Protein 4ASH (pdb70)

GO terms:
  GO:0033650 host cell mitochondrion (C, EXP)
  GO:0044167 host cell endoplasmic reticulum membrane (C, EXP)
  GO:0044175 host cell endosome membrane (C, EXP)
  GO:0005576 extracellular region (C, EXP)
  GO:0017111 ribonucleoside triphosphate phosphatase activity (F, EXP)
  GO:0034062 5'-3' RNA polymerase activity (F, EXP)

B-factor: mean 32.1, std 16.05, range [11.49, 109.04]

Nearest PDB structures (foldseek):
  4ash-assembly1_A  TM=1.006E+00  e=3.710E-34  Murine norovirus 1
  4ash-assembly2_B  TM=9.462E-01  e=1.747E-31  Murine norovirus 1
  4inh-assembly6_H  TM=9.746E-01  e=1.276E-22  Norovirus Hu/1968/US
  6t1q-assembly1_B  TM=9.515E-01  e=2.184E-21  Southampton virus (serotype 3)
  5wej-assembly2_B  TM=9.498E-01  e=1.176E-20  Norovirus Hu/1968/US

CATH classification: 2.40.10.10 (+1 more: 2.40.10.10)

InterPro domains:
  IPR000605 Helicase, superfamily 3, single-stranded DNA/RNA virus [PF00910] (500-602)
  IPR001205 RNA-directed RNA polymerase, C-terminal domain [PF00680] (1211-1640)
  IPR001665 Norovirus peptidase C37 [PF05416] (650-1163)
  IPR001665 Norovirus peptidase C37 [PR00917] (978-997)
  IPR001665 Norovirus peptidase C37 [PR00917] (1000-1019)
  IPR001665 Norovirus peptidase C37 [PR00917] (1020-1041)
  IPR001665 Norovirus peptidase C37 [PR00917] (1043-1065)
  IPR001665 Norovirus peptidase C37 [PR00917] (1067-1088)
  IPR001665 Norovirus peptidase C37 [PR00917] (1090-1108)
  IPR001665 Norovirus peptidase C37 [PR00917] (1110-1127)
  IPR001665 Norovirus peptidase C37 [PR00917] (1139-1158)
  IPR001665 Norovirus peptidase C37 [PR00917] (1159-1178)
  IPR001665 Norovirus peptidase C37 [PS51537] (995-1172)
  IPR007094 RNA-directed RNA polymerase, catalytic domain [PS50507] (1416-1537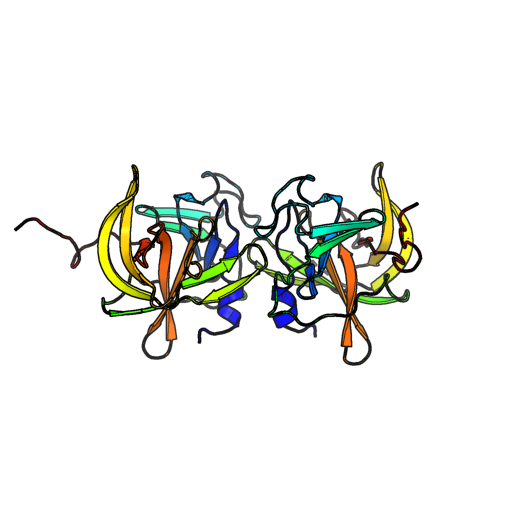)
  IPR009003 Peptidase S1, PA clan [SSF50494] (1005-1164)
  IPR013614 Viral polyprotein, Caliciviridae N-terminal [PF08405] (131-483)
  IPR014759 Helicase, superfamily 3, single-stranded RNA virus [PS51218] (476-641)
  IPR027417 P-loop containing nucleoside triphosphate hydrolase [G3DSA:3.40.50.300] (438-585)
  IPR027417 P-loop containing nucleoside triphosphate hydrolase [SSF52540] (494-629)
  IPR043128 Reverse transcriptase/Diguanylate cyclase domain [G3DSA:3.30.70.270] (1396-1446)

Radius of gyration: 22.04 Å; Cα contacts (8 Å, |Δi|>4): 874; chains: 2; bounding box: 53×40×78 Å

Foldseek 3Di:
DDDPVQLVQWAQAALAIWGPLALFKIKFFQVRHDDPQDADLNHGPVQWDWDDDFRIIMIGGPDGSCNVGHHAAEAQADDQQAFKWFFFADPVRDTDTWTKGWHAFDFDDDPPTTFGWTKIFTPDVRADDRRRGHTWIWHQDPHRIHTHFTWDDDDPDGGMTIGGGGDDDDPRYDDDD/DDDPVQLVQWAQAQLAIWGPLFQFKIKFFQVRHDDQQDAPLNHGPVQWDWDDDFRIIMIGGPDGSCNVGHHAAEAAADDQQDWKWFFFADPVRDTDTWIWRWHDFDFDDDPPGTAGWTKIFTPDVDDDRRRGHTWIWDCDPNGIYTHFTWDDDDPDDRMTTGGGGPDCVVVDDDDD

Sequence (353 aa):
SAPVSIWSRVVQFGTGWGFWVSGHVFITAKHVAPPKGTEIFGRKPGDFTVTSSGDFLKYYFTSAVRPDIPAMVLENGCQEGVVASSVLVKRASGEMLALAVRMGSQAAIKIGSAVVHGQTGMLLTDLGTIPGDAGCPYVYKKGNTWVVIGVHVAATRSGNTVIAATHGEPTLEALEFQSAPVSIWSRVVQQFGTGWGFWVSGHVFITAKHVAPPKGTEIFGRKPGDFTVTSSGDFLKYYFTSAVRPDIPAMVLENGCQEGVVASVLVKRASGEMLALAVVRMGSQAAIKIGSAVVHGQTGMLLTLGTIPGDAGCPYVYKKGNTWVVIGVHVVAATRSGNTVIAATHGEPTLEALEFQ

Solvent-accessible surface area: 17510 Å² total; per-residue (Å²): 135,18,60,123,81,8,28,32,12,0,12,61,10,50,110,4,16,0,0,0,8,13,6,65,27,0,0,0,0,103,107,6,22,29,106,197,55,51,98,13,32,64,54,135,66,74,65,18,85,54,72,63,26,32,15,4,12,56,12,95,0,99,69,35,12,0,104,85,17,97,81,32,78,44,32,54,3,13,71,98,30,34,90,0,19,0,0,0,26,46,44,4,7,50,62,52,62,16,37,0,90,0,10,57,31,27,63,30,134,68,68,117,52,73,4,33,3,1,42,6,98,14,85,123,144,143,16,22,78,138,42,2,10,0,0,0,0,0,20,116,105,78,103,74,40,2,0,1,0,0,6,15,18,51,69,117,96,56,59,62,0,12,0,0,4,71,16,122,55,118,174,93,46,147,147,215,238,149,26,59,115,82,8,22,28,14,0,12,62,11,52,110,4,16,0,0,0,9,16,5,57,25,0,0,0,0,102,107,5,24,30,105,112,57,51,115,11,32,61,51,45,69,66,62,20,90,76,89,69,30,29,14,2,14,37,12,111,0,101,66,36,11,0,104,82,16,93,85,27,75,34,50,50,3,11,144,114,38,39,90,3,18,0,0,0,26,44,44,4,6,50,53,50,60,29,45,0,105,0,12,57,87,45,74,26,162,61,67,115,56,93,8,90,4,1,38,1,44,25,85,170,232,20,21,81,139,40,2,10,0,0,0,0,0,20,112,108,68,95,66,39,1,0,1,0,0,7,15,21,48,68,239,82,60,43,41,1,15,0,0,9,24,20,87,54,111,149,110,80,179,143,214,238

Secondary structure (DSSP, 8-state):
---GGGGGGEEEETTEEEEESSSSEEEEEGGGSPPTT--BTTB-TTSEEEEEETTEEEEEESS-S-TTS---EE-SS--TT-EEEEEEE-TT--EEEEEEEEEEEEEEEETTEEEEEEEEEE----S--TT-TTPEEEEEETTEEEEEEEEEEE-SSSSEEEEE-SS--STT-----/---SGGGGGEEEETTEEEEESSSSEEEEEGGGSPPTT--BTTB-BTTEEEEEETTEEEEEESS-S-TTSPP-EE-SS--TT-EEEEEEE-TT--EEEEEEEEEEEEEEEETTEEEEEEEEEE------TT-TTPEEEEE-SS-EEEEEEEEEE-SSSSEEEEE----GGGG-----

Structure (mmCIF, N/CA/C/O backbone):
data_4ASH
#
_entry.id   4ASH
#
_cell.length_a   50.920
_cell.length_b   70.140
_cell.length_c   192.130
_cell.angle_alpha   90.00
_cell.angle_beta   90.00
_cell.angle_gamma   90.00
#
_symmetry.space_group_name_H-M   'C 2 2 21'
#
loop_
_entity.id
_entity.type
_entity.pdbx_description
1 polymer 'NS6 PROTEASE'
2 water water
#
loop_
_atom_site.group_PDB
_atom_site.id
_atom_site.type_symbol
_atom_site.label_atom_id
_atom_site.label_alt_id
_atom_site.label_comp_id
_atom_site.label_asym_id
_atom_site.label_entity_id
_atom_site.label_seq_id
_atom_site.pdbx_PDB_ins_code
_atom_site.Cartn_x
_atom_site.Cartn_y
_atom_site.Cartn_z
_atom_site.occupancy
_atom_site.B_iso_or_equiv
_atom_site.auth_seq_id
_atom_site.auth_comp_id
_atom_site.auth_asym_id
_atom_site.auth_atom_id
_atom_site.pdbx_PDB_model_num
ATOM 1 N N . SER A 1 2 ? -9.713 3.657 34.423 1.00 68.25 0 SER A N 1
ATOM 2 C CA . SER A 1 2 ? -9.417 3.842 35.840 1.00 70.83 0 SER A CA 1
ATOM 3 C C . SER A 1 2 ? -8.209 3.014 36.271 1.00 71.89 0 SER A C 1
ATOM 4 O O . SER A 1 2 ? -7.227 3.554 36.783 1.00 75.14 0 SER A O 1
ATOM 6 N N . ALA A 1 3 ? -8.284 1.702 36.060 1.00 69.37 1 ALA A N 1
ATOM 7 C CA . ALA A 1 3 ? -7.200 0.799 36.442 1.00 67.21 1 ALA A CA 1
ATOM 8 C C . ALA A 1 3 ? -5.973 1.002 35.560 1.00 63.92 1 ALA A C 1
ATOM 9 O O . ALA A 1 3 ? -6.102 1.238 34.357 1.00 62.84 1 ALA A O 1
ATOM 11 N N . PRO A 1 4 ? -4.774 0.904 36.159 1.00 60.54 2 PRO A N 1
ATOM 12 C CA . PRO A 1 4 ? -3.519 1.099 35.426 1.00 56.19 2 PRO A CA 1
ATOM 13 C C . PRO A 1 4 ? -3.521 0.309 34.124 1.00 50.08 2 PRO A C 1
ATOM 14 O O . PRO A 1 4 ? -3.988 -0.826 34.103 1.00 48.46 2 PRO A O 1
ATOM 18 N N . VAL A 1 5 ? -3.005 0.904 33.054 1.00 51.00 3 VAL A N 1
ATOM 19 C CA . VAL A 1 5 ? -3.004 0.262 31.742 1.00 47.43 3 VAL A CA 1
ATOM 20 C C . VAL A 1 5 ? -2.271 -1.084 31.716 1.00 42.72 3 VAL A C 1
ATOM 21 O O . VAL A 1 5 ? -2.681 -2.007 31.006 1.00 33.64 3 VAL A O 1
ATOM 25 N N . SER A 1 6 ? -1.197 -1.197 32.496 1.00 38.39 4 SER A N 1
ATOM 26 C CA . SER A 1 6 ? -0.347 -2.387 32.463 1.00 38.09 4 SER A CA 1
ATOM 27 C C . SER A 1 6 ? -1.010 -3.606 33.108 1.00 30.18 4 SER A C 1
ATOM 28 O O . SER A 1 6 ? -0.561 -4.737 32.919 1.00 33.51 4 SER A O 1
ATOM 31 N N . ILE A 1 7 ? -2.076 -3.379 33.864 1.00 26.84 5 ILE A N 1
ATOM 32 C CA . ILE A 1 7 ? -2.746 -4.469 34.566 1.00 24.05 5 ILE A CA 1
ATOM 33 C C . ILE A 1 7 ? -3.394 -5.444 33.581 1.00 18.99 5 ILE A C 1
ATOM 34 O O . ILE A 1 7 ? -3.544 -6.631 33.864 1.00 22.33 5 ILE A O 1
ATOM 39 N N . TRP A 1 8 ? -3.790 -4.942 32.419 1.00 19.70 6 TRP A N 1
ATOM 40 C CA . TRP A 1 8 ? -4.483 -5.784 31.457 1.00 14.77 6 TRP A CA 1
ATOM 41 C C . TRP A 1 8 ? -3.617 -6.896 30.858 1.00 16.93 6 TRP A C 1
ATOM 42 O O . TRP A 1 8 ? -4.130 -7.938 30.456 1.00 18.16 6 TRP A O 1
ATOM 53 N N . SER A 1 9 ? -2.303 -6.694 30.795 1.00 21.85 7 SER A N 1
ATOM 54 C CA . SER A 1 9 ? -1.454 -7.730 30.219 1.00 21.87 7 SER A CA 1
ATOM 55 C C . SER A 1 9 ? -1.403 -8.957 31.129 1.00 16.54 7 SER A C 1
ATOM 56 O O . SER A 1 9 ? -0.937 -10.023 30.705 1.00 19.99 7 SER A O 1
ATOM 59 N N . ARG A 1 10 ? -1.929 -8.800 32.350 1.00 18.70 8 ARG A N 1
ATOM 60 C CA . ARG A 1 10 ? -2.027 -9.869 33.350 1.00 19.23 8 ARG A CA 1
ATOM 61 C C . ARG A 1 10 ? -3.217 -10.789 33.102 1.00 14.82 8 ARG A C 1
ATOM 62 O O . ARG A 1 10 ? -3.294 -11.880 33.682 1.00 14.31 8 ARG A O 1
ATOM 70 N N . VAL A 1 11 ? -4.163 -10.335 32.273 1.00 14.84 9 VAL A N 1
ATOM 71 C CA . VAL A 1 11 ? -5.366 -11.102 31.979 1.00 13.40 9 VAL A CA 1
ATOM 72 C C . VAL A 1 11 ? -5.117 -11.846 30.673 1.00 14.35 9 VAL A C 1
ATOM 73 O O . VAL A 1 11 ? -4.865 -11.223 29.635 1.00 17.75 9 VAL A O 1
ATOM 77 N N . VAL A 1 12 ? -5.114 -13.174 30.744 1.00 15.55 10 VAL A N 1
ATOM 78 C CA . VAL A 1 12 ? -4.840 -14.010 29.566 1.00 14.59 10 VAL A CA 1
ATOM 79 C C . VAL A 1 12 ? -5.848 -15.138 29.414 1.00 17.85 10 VAL A C 1
ATOM 80 O O . VAL A 1 12 ? -6.472 -15.566 30.390 1.00 15.05 10 VAL A O 1
ATOM 84 N N . GLN A 1 13 ? -6.021 -15.630 28.188 1.00 16.57 11 GLN A N 1
ATOM 85 C CA . GLN A 1 13 ? -6.919 -16.759 27.980 1.00 13.66 11 GLN A CA 1
ATOM 86 C C . GLN A 1 13 ? -6.386 -17.998 28.690 1.00 17.18 11 GLN A C 1
ATOM 87 O O . GLN A 1 13 ? -5.172 -18.176 28.856 1.00 21.26 11 GLN A O 1
ATOM 93 N N . PHE A 1 14 ? -7.300 -18.833 29.152 1.00 15.38 12 PHE A N 1
ATOM 94 C CA . PHE A 1 14 ? -6.930 -20.023 29.897 1.00 15.49 12 PHE A CA 1
ATOM 95 C C . PHE A 1 14 ? -8.088 -21.001 29.853 1.00 17.92 12 PHE A C 1
ATOM 96 O O . PHE A 1 14 ? -9.181 -20.692 30.316 1.00 16.89 12 PHE A O 1
ATOM 104 N N . GLY A 1 15 ? -7.851 -22.184 29.295 1.00 19.18 13 GLY A N 1
ATOM 105 C CA . GLY A 1 15 ? -8.912 -23.161 29.163 1.00 18.94 13 GLY A CA 1
ATOM 106 C C . GLY A 1 15 ? -10.051 -22.554 28.372 1.00 20.56 13 GLY A C 1
ATOM 107 O O . GLY A 1 15 ? -9.837 -21.989 27.296 1.00 22.30 13 GLY A O 1
ATOM 108 N N . THR A 1 16 ? -11.255 -22.654 28.916 1.00 19.73 14 THR A N 1
ATOM 109 C CA . THR A 1 16 ? -12.447 -22.103 28.276 1.00 19.25 14 THR A CA 1
ATOM 110 C C . THR A 1 16 ? -12.810 -20.718 28.827 1.00 18.17 14 THR A C 1
ATOM 111 O O . THR A 1 16 ? -13.938 -20.239 28.661 1.00 18.10 14 THR A O 1
ATOM 115 N N . GLY A 1 17 ? -11.831 -20.062 29.450 1.00 16.03 15 GLY A N 1
ATOM 116 C CA . GLY A 1 17 ? -12.041 -18.729 29.978 1.00 18.22 15 GLY A CA 1
ATOM 117 C C . GLY A 1 17 ? -10.762 -17.917 30.016 1.00 16.73 15 GLY A C 1
ATOM 118 O O . GLY A 1 17 ? -10.012 -17.841 29.033 1.00 15.22 15 GLY A O 1
ATOM 119 N N . TRP A 1 18 ? -10.517 -17.314 31.178 1.00 14.87 16 TRP A N 1
ATOM 120 C CA . TRP A 1 18 ? -9.405 -16.401 31.377 1.00 13.40 16 TRP A CA 1
ATOM 121 C C . TRP A 1 18 ? -8.795 -16.663 32.741 1.00 13.45 16 TRP A C 1
ATOM 122 O O . TRP A 1 18 ? -9.378 -17.373 33.559 1.00 15.73 16 TRP A O 1
ATOM 133 N N . GLY A 1 19 ? -7.615 -16.098 32.972 1.00 14.14 17 GLY A N 1
ATOM 134 C CA . GLY A 1 19 ? -7.024 -16.087 34.304 1.00 15.92 17 GLY A CA 1
ATOM 135 C C . GLY A 1 19 ? -6.207 -14.817 34.472 1.00 16.94 17 GLY A C 1
ATOM 136 O O . GLY A 1 19 ? -6.099 -14.011 33.528 1.00 15.59 17 GLY A O 1
ATOM 137 N N . PHE A 1 20 ? -5.615 -14.646 35.653 1.00 13.67 18 PHE A N 1
ATOM 138 C CA . PHE A 1 20 ? -4.972 -13.393 36.035 1.00 14.22 18 PHE A CA 1
ATOM 139 C C . PHE A 1 20 ? -3.690 -13.664 36.792 1.00 13.21 18 PHE A C 1
ATOM 140 O O . PHE A 1 20 ? -3.684 -14.445 37.759 1.00 15.07 18 PHE A O 1
ATOM 148 N N . TRP A 1 21 ? -2.603 -13.026 36.360 1.00 13.58 19 TRP A N 1
ATOM 149 C CA . TRP A 1 21 ? -1.348 -13.082 37.109 1.00 13.00 19 TRP A CA 1
ATOM 150 C C . TRP A 1 21 ? -1.351 -12.133 38.287 1.00 13.42 19 TRP A C 1
ATOM 151 O O . TRP A 1 21 ? -1.246 -10.919 38.120 1.00 15.66 19 TRP A O 1
ATOM 162 N N . VAL A 1 22 ? -1.484 -12.694 39.487 1.00 13.34 20 VAL A N 1
ATOM 163 C CA . VAL A 1 22 ? -1.397 -11.903 40.711 1.00 16.21 20 VAL A CA 1
ATOM 164 C C . VAL A 1 22 ? 0.050 -11.455 40.921 1.00 17.10 20 VAL A C 1
ATOM 165 O O . VAL A 1 22 ? 0.311 -10.370 41.446 1.00 17.16 20 VAL A O 1
ATOM 169 N N . SER A 1 23 ? 0.986 -12.297 40.500 1.00 17.36 21 SER A N 1
ATOM 170 C CA . SER A 1 23 ? 2.405 -11.974 40.567 1.00 17.93 21 SER A CA 1
ATOM 171 C C . SER A 1 23 ? 3.078 -12.749 39.471 1.00 16.09 21 SER A C 1
ATOM 172 O O . SER A 1 23 ? 2.420 -13.462 38.729 1.00 18.08 21 SER A O 1
ATOM 175 N N . GLY A 1 24 ? 4.394 -12.645 39.370 1.00 17.05 22 GLY A N 1
ATOM 176 C CA . GLY A 1 24 ? 5.090 -13.446 38.387 1.00 20.15 22 GLY A CA 1
ATOM 177 C C . GLY A 1 24 ? 5.010 -14.939 38.651 1.00 20.00 22 GLY A C 1
ATOM 178 O O . GLY A 1 24 ? 5.302 -15.741 37.746 1.00 20.81 22 GLY A O 1
ATOM 179 N N . HIS A 1 25 ? 4.646 -15.308 39.886 1.00 15.58 23 HIS A N 1
ATOM 180 C CA . HIS A 1 25 ? 4.593 -16.700 40.329 1.00 15.73 23 HIS A CA 1
ATOM 181 C C . HIS A 1 25 ? 3.168 -17.232 40.482 1.00 19.40 23 HIS A C 1
ATOM 182 O O . HIS A 1 25 ? 2.975 -18.439 40.555 1.00 18.92 23 HIS A O 1
ATOM 189 N N . VAL A 1 26 ? 2.178 -16.344 40.563 1.00 16.24 24 VAL A N 1
ATOM 190 C CA . VAL A 1 26 ? 0.837 -16.765 40.978 1.00 13.54 24 VAL A CA 1
ATOM 191 C C . VAL A 1 26 ? -0.198 -16.407 39.931 1.00 15.38 24 VAL A C 1
ATOM 192 O O . VAL A 1 26 ? -0.328 -15.247 39.542 1.00 16.50 24 VAL A O 1
ATOM 196 N N . PHE A 1 27 ? -0.928 -17.424 39.486 1.00 14.78 25 PHE A N 1
ATOM 197 C CA . PHE A 1 27 ? -1.949 -17.282 38.446 1.00 15.36 25 PHE A CA 1
ATOM 198 C C . PHE A 1 27 ? -3.258 -17.825 38.991 1.00 14.96 25 PHE A C 1
ATOM 199 O O . PHE A 1 27 ? -3.313 -18.968 39.468 1.00 16.62 25 PHE A O 1
ATOM 207 N N . ILE A 1 28 ? -4.308 -17.004 38.948 1.00 14.24 26 ILE A N 1
ATOM 208 C CA . ILE A 1 28 ? -5.609 -17.412 39.463 1.00 11.90 26 ILE A CA 1
ATOM 209 C C . ILE A 1 28 ? -6.648 -17.487 38.339 1.00 15.19 26 ILE A C 1
ATOM 210 O O . ILE A 1 28 ? -6.561 -16.755 37.348 1.00 15.06 26 ILE A O 1
ATOM 215 N N . THR A 1 29 ? -7.625 -18.376 38.500 1.00 12.91 27 THR A N 1
ATOM 216 C CA . THR A 1 29 ? -8.652 -18.559 37.475 1.00 12.67 27 THR A CA 1
ATOM 217 C C . THR A 1 29 ? -9.890 -19.194 38.117 1.00 15.25 27 THR A C 1
ATOM 218 O O . THR A 1 29 ? -9.900 -19.507 39.306 1.00 15.82 27 THR A O 1
ATOM 222 N N . ALA A 1 30 ? -10.928 -19.387 37.314 1.00 14.96 28 ALA A N 1
ATOM 223 C CA . ALA A 1 30 ? -12.110 -20.116 37.730 1.00 15.21 28 ALA A CA 1
ATOM 224 C C . ALA A 1 30 ? -11.859 -21.602 37.505 1.00 16.21 28 ALA A C 1
ATOM 225 O O . ALA A 1 30 ? -11.488 -22.015 36.411 1.00 18.17 28 ALA A O 1
ATOM 227 N N . LYS A 1 31 ? -12.056 -22.410 38.536 1.00 16.18 29 LYS A N 1
ATOM 228 C CA . LYS A 1 31 ? -11.870 -23.849 38.407 1.00 16.75 29 LYS A CA 1
ATOM 229 C C . LYS A 1 31 ? -12.576 -24.440 37.182 1.00 21.24 29 LYS A C 1
ATOM 230 O O . LYS A 1 31 ? -12.002 -25.259 36.447 1.00 21.99 29 LYS A O 1
ATOM 236 N N . HIS A 1 32 ? -13.808 -24.001 36.936 1.00 18.82 30 HIS A N 1
ATOM 237 C CA . HIS A 1 32 ? -14.613 -24.610 35.881 1.00 19.53 30 HIS A CA 1
ATOM 238 C C . HIS A 1 32 ? -14.144 -24.322 34.456 1.00 20.46 30 HIS A C 1
ATOM 239 O O . HIS A 1 32 ? -14.628 -24.965 33.525 1.00 23.24 30 HIS A O 1
ATOM 246 N N . VAL A 1 33 ? -13.215 -23.380 34.275 1.00 17.96 31 VAL A N 1
ATOM 247 C CA . VAL A 1 33 ? -12.715 -23.098 32.930 1.00 16.31 31 VAL A CA 1
ATOM 248 C C . VAL A 1 33 ? -11.339 -23.709 32.693 1.00 21.03 31 VAL A C 1
ATOM 249 O O . VAL A 1 33 ? -10.886 -23.810 31.555 1.00 19.11 31 VAL A O 1
ATOM 253 N N . ALA A 1 34 ? -10.679 -24.137 33.765 1.00 18.17 32 ALA A N 1
ATOM 254 C CA . ALA A 1 34 ? -9.282 -24.532 33.658 1.00 19.99 32 ALA A CA 1
ATOM 255 C C . ALA A 1 34 ? -9.084 -25.799 32.836 1.00 22.68 32 ALA A C 1
ATOM 256 O O . ALA A 1 34 ? -9.956 -26.664 32.796 1.00 23.73 32 ALA A O 1
ATOM 258 N N . PRO A 1 35 ? -7.919 -25.909 32.184 1.00 22.16 33 PRO A N 1
ATOM 259 C CA . PRO A 1 35 ? -7.546 -27.165 31.529 1.00 29.73 33 PRO A CA 1
ATOM 260 C C . PRO A 1 35 ? -7.522 -28.271 32.572 1.00 28.57 33 PRO A C 1
ATOM 261 O O . PRO A 1 35 ? -7.370 -27.977 33.762 1.00 27.26 33 PRO A O 1
ATOM 265 N N . PRO A 1 36 ? -7.660 -29.529 32.136 1.00 31.14 34 PRO A N 1
ATOM 266 C CA . PRO A 1 36 ? -7.684 -30.660 33.063 1.00 32.99 34 PRO A CA 1
ATOM 267 C C . PRO A 1 36 ? -6.411 -30.707 33.896 1.00 33.89 34 PRO A C 1
ATOM 268 O O . PRO A 1 36 ? -5.325 -30.383 33.405 1.00 30.14 34 PRO A O 1
ATOM 272 N N . LYS A 1 37 ? -6.554 -31.091 35.157 1.00 35.46 35 LYS 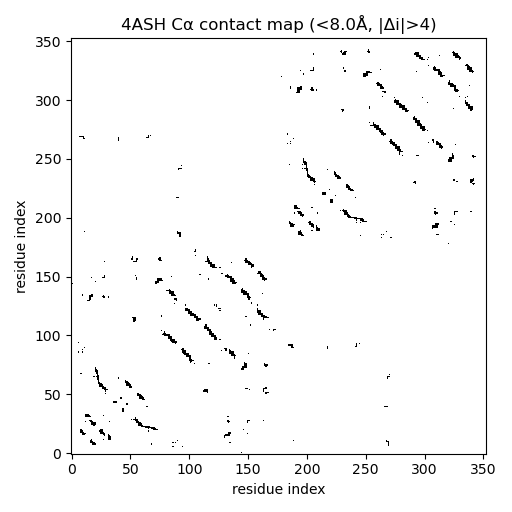A N 1
ATOM 273 C CA . LYS A 1 37 ? -5.406 -31.252 36.031 1.00 38.26 35 LYS A CA 1
ATOM 274 C C . LYS A 1 37 ? -4.377 -32.143 35.343 1.00 40.67 35 LYS A C 1
ATOM 275 O O . LYS A 1 37 ? -4.731 -33.109 34.665 1.00 41.18 35 LYS A O 1
ATOM 281 N N . GLY A 1 38 ? -3.104 -31.796 35.490 1.00 32.42 36 GLY A N 1
ATOM 282 C CA . GLY A 1 38 ? -2.046 -32.544 34.838 1.00 33.96 36 GLY A CA 1
ATOM 283 C C . GLY A 1 38 ? -1.721 -32.089 33.426 1.00 31.20 36 GLY A C 1
ATOM 284 O O . GLY A 1 38 ? -1.016 -32.789 32.701 1.00 39.60 36 GLY A O 1
ATOM 285 N N . THR A 1 39 ? -2.229 -3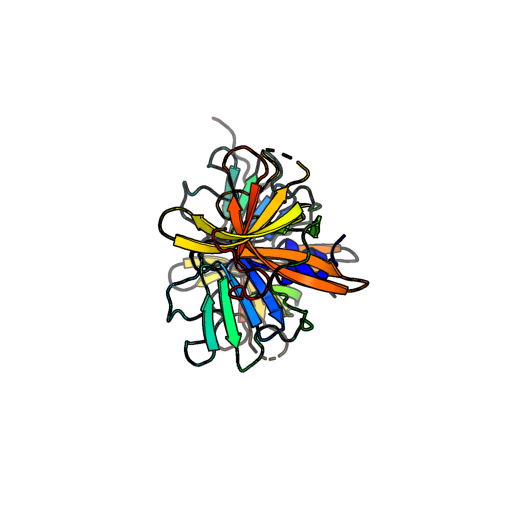0.921 33.032 1.00 29.25 37 THR A N 1
ATOM 286 C CA . THR A 1 39 ? -1.927 -30.343 31.720 1.00 27.55 37 THR A CA 1
ATOM 287 C C . THR A 1 39 ? -0.713 -29.418 31.804 1.00 25.77 37 THR A C 1
ATOM 288 O O . THR A 1 39 ? -0.592 -28.622 32.734 1.00 24.89 37 THR A O 1
ATOM 292 N N . GLU A 1 40 ? 0.183 -29.510 30.828 1.00 28.36 38 GLU A N 1
ATOM 293 C CA . GLU A 1 40 ? 1.282 -28.556 30.743 1.00 26.47 38 GLU A CA 1
ATOM 294 C C . GLU A 1 40 ? 0.727 -27.165 30.409 1.00 28.26 38 GLU A C 1
ATOM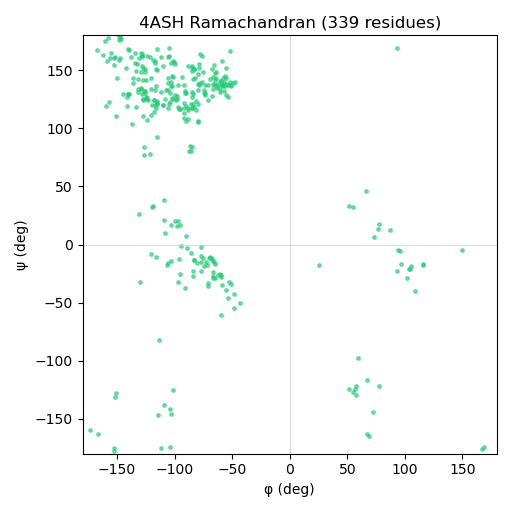 295 O O . GLU A 1 40 ? -0.056 -27.009 29.466 1.00 30.35 38 GLU A O 1
ATOM 301 N N . ILE A 1 41 ? 1.097 -26.160 31.198 1.00 24.24 39 ILE A N 1
ATOM 302 C CA . ILE A 1 41 ? 0.621 -24.797 30.939 1.00 25.84 39 ILE A CA 1
ATOM 303 C C . ILE A 1 41 ? 1.756 -23.781 30.971 1.00 22.31 39 ILE A C 1
ATOM 304 O O . ILE A 1 41 ? 2.676 -23.897 31.774 1.00 22.01 39 ILE A O 1
ATOM 309 N N . PHE A 1 42 ? 1.692 -22.791 30.085 1.00 19.45 40 PHE A N 1
ATOM 310 C CA . PHE A 1 42 ? 2.732 -21.768 29.982 1.00 18.42 40 PHE A CA 1
ATOM 311 C C . PHE A 1 42 ? 4.127 -22.369 29.866 1.00 20.96 40 PHE A C 1
ATOM 312 O O . PHE A 1 42 ? 5.102 -21.805 30.372 1.00 24.20 40 PHE A O 1
ATOM 320 N N . GLY A 1 43 ? 4.209 -23.523 29.212 1.00 23.14 41 GLY A N 1
ATOM 321 C CA . GLY A 1 43 ? 5.482 -24.172 28.955 1.00 22.97 41 GLY A CA 1
ATOM 322 C C . GLY A 1 43 ? 6.036 -24.864 30.192 1.00 25.84 41 GLY A C 1
ATOM 323 O O . GLY A 1 43 ? 7.209 -25.237 30.229 1.00 30.52 41 GLY A O 1
ATOM 324 N N . ARG A 1 44 ? 5.200 -25.025 31.214 1.00 21.43 42 ARG A N 1
ATOM 325 C CA . ARG A 1 44 ? 5.633 -25.665 32.453 1.00 21.96 42 ARG A CA 1
ATOM 326 C C . ARG A 1 44 ? 4.881 -26.972 32.701 1.00 29.20 42 ARG A C 1
ATOM 327 O O . ARG A 1 44 ? 3.664 -27.043 32.534 1.00 30.29 42 ARG A O 1
ATOM 335 N N . LYS A 1 45 ? 5.605 -28.008 33.106 1.00 27.81 43 LYS A N 1
ATOM 336 C CA . LYS A 1 45 ? 4.983 -29.300 33.370 1.00 28.63 43 LYS A CA 1
ATOM 337 C C . LYS A 1 45 ? 4.489 -29.396 34.807 1.00 29.07 43 LYS A C 1
ATOM 338 O O . LYS A 1 45 ? 5.020 -28.730 35.695 1.00 29.65 43 LYS A O 1
ATOM 344 N N . PRO A 1 46 ? 3.462 -30.225 35.042 1.00 27.77 44 PRO A N 1
ATOM 345 C CA . PRO A 1 46 ? 3.030 -30.513 36.409 1.00 28.56 44 PRO A CA 1
ATOM 346 C C . PRO A 1 46 ? 4.261 -30.881 37.225 1.00 29.23 44 PRO A C 1
ATOM 347 O O . PRO A 1 46 ? 5.144 -31.580 36.725 1.00 32.32 44 PRO A O 1
ATOM 351 N N . GLY A 1 47 ? 4.333 -30.388 38.453 1.00 30.51 45 GLY A N 1
ATOM 352 C CA . GLY A 1 47 ? 5.536 -30.550 39.248 1.00 32.93 45 GLY A CA 1
ATOM 353 C C . GLY A 1 47 ? 6.383 -29.289 39.279 1.00 35.83 45 GLY A C 1
ATOM 354 O O . GLY A 1 47 ? 7.106 -29.055 40.244 1.00 35.63 45 GLY A O 1
ATOM 355 N N . ASP A 1 48 ? 6.305 -28.484 38.216 1.00 29.64 46 ASP A N 1
ATOM 356 C CA . ASP A 1 48 ? 6.959 -27.174 38.185 1.00 30.96 46 ASP A CA 1
ATOM 357 C C . ASP A 1 48 ? 6.031 -26.157 38.823 1.00 27.06 46 ASP A C 1
ATOM 358 O O . ASP A 1 48 ? 6.387 -24.996 39.025 1.00 30.00 46 ASP A O 1
ATOM 363 N N . PHE A 1 49 ? 4.824 -26.603 39.127 1.00 22.71 47 PHE A N 1
ATOM 364 C CA . PHE A 1 49 ? 3.859 -25.747 39.778 1.00 22.07 47 PHE A CA 1
ATOM 365 C C . PHE A 1 49 ? 2.957 -26.580 40.675 1.00 24.27 47 PHE A C 1
ATOM 366 O O . PHE A 1 49 ? 2.844 -27.797 40.500 1.00 28.33 47 PHE A O 1
ATOM 374 N N . THR A 1 50 ? 2.335 -25.925 41.648 1.00 23.66 48 THR A N 1
ATOM 375 C CA . THR A 1 50 ? 1.338 -26.565 42.482 1.00 24.56 48 THR A CA 1
ATOM 376 C C . THR A 1 50 ? 0.006 -25.873 42.264 1.00 26.70 48 THR A C 1
ATOM 377 O O . THR A 1 50 ? -0.044 -24.716 41.830 1.00 28.39 48 THR A O 1
ATOM 381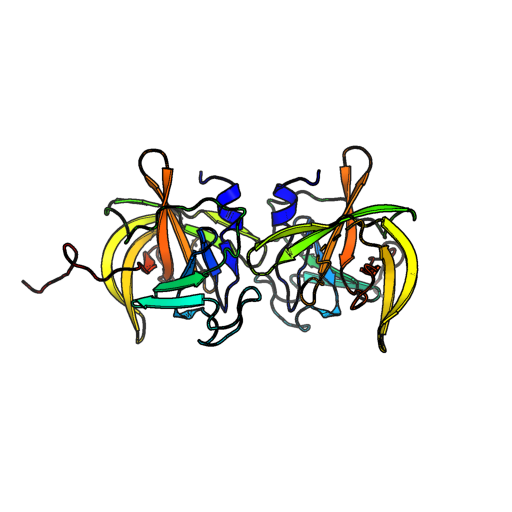 N N . VAL A 1 51 ? -1.073 -26.590 42.542 1.00 22.21 49 VAL A N 1
ATOM 382 C CA . VAL A 1 51 ? -2.400 -26.059 42.287 1.00 23.25 49 VAL A CA 1
ATOM 383 C C . VAL A 1 51 ? -3.230 -26.226 43.536 1.00 29.37 49 VAL A C 1
ATOM 384 O O . VAL A 1 51 ? -3.203 -27.281 44.181 1.00 32.27 49 VAL A O 1
ATOM 388 N N . THR A 1 52 ? -3.934 -25.171 43.914 1.00 24.63 50 THR A N 1
ATOM 389 C CA . THR A 1 52 ? -4.869 -25.288 45.017 1.00 23.18 50 THR A CA 1
ATOM 390 C C . THR A 1 52 ? -6.239 -24.836 44.535 1.00 25.43 50 THR A C 1
ATOM 391 O O . THR A 1 52 ? -6.360 -23.901 43.748 1.00 23.82 50 THR A O 1
ATOM 395 N N . SER A 1 53 ? -7.270 -25.529 44.993 1.00 26.02 51 SER A N 1
ATOM 396 C CA . SER A 1 53 ? -8.626 -25.150 44.656 1.00 25.25 51 SER A CA 1
ATOM 397 C C . SER A 1 53 ? -9.466 -24.971 45.909 1.00 23.93 51 SER A C 1
ATOM 398 O O . SER A 1 53 ? -9.228 -25.598 46.948 1.00 26.14 51 SER A O 1
ATOM 401 N N . SER A 1 54 ? -10.453 -24.099 45.791 1.00 19.92 52 SER A N 1
ATOM 402 C CA . SER A 1 54 ? -11.398 -23.842 46.860 1.00 21.83 52 SER A CA 1
ATOM 403 C C . SER A 1 54 ? -12.696 -23.419 46.190 1.00 21.88 52 SER A C 1
ATOM 404 O O . SER A 1 54 ? -12.762 -22.344 45.595 1.00 18.94 52 SER A O 1
ATOM 407 N N . GLY A 1 55 ? -13.715 -24.266 46.260 1.00 21.57 53 GLY A N 1
ATOM 408 C CA . GLY A 1 55 ? -14.935 -24.013 45.507 1.00 18.49 53 GLY A CA 1
ATOM 409 C C . GLY A 1 55 ? -14.604 -23.888 44.023 1.00 20.44 53 GLY A C 1
ATOM 410 O O . GLY A 1 55 ? -14.031 -24.809 43.440 1.00 26.04 53 GLY A O 1
ATOM 411 N N . ASP A 1 56 ? -14.942 -22.752 43.416 1.00 17.66 54 ASP A N 1
ATOM 412 C CA . ASP A 1 56 ? -14.633 -22.527 41.996 1.00 17.52 54 ASP A CA 1
ATOM 413 C C . ASP A 1 56 ? -13.440 -21.590 41.794 1.00 18.91 54 ASP A C 1
ATOM 414 O O . ASP A 1 56 ? -13.245 -21.038 40.708 1.00 18.83 54 ASP A O 1
ATOM 419 N N . PHE A 1 57 ? -12.655 -21.404 42.849 1.00 17.08 55 PHE A N 1
ATOM 420 C CA . PHE A 1 57 ? -11.434 -20.606 42.761 1.00 17.85 55 PHE A CA 1
ATOM 421 C C . PHE A 1 57 ? -10.221 -21.516 42.612 1.00 15.84 55 PHE A C 1
ATOM 422 O O . PHE A 1 57 ? -10.036 -22.436 43.405 1.00 19.90 55 PHE A O 1
ATOM 430 N N . LEU A 1 58 ? -9.379 -21.251 41.619 1.00 15.31 56 LEU A N 1
ATOM 431 C CA . LEU A 1 58 ? -8.204 -22.081 41.393 1.00 17.06 56 LEU A CA 1
ATOM 432 C C . LEU A 1 58 ? -6.931 -21.232 41.343 1.00 16.77 56 LEU A C 1
ATOM 433 O O . LEU A 1 58 ? -6.887 -20.210 40.657 1.00 17.78 56 LEU A O 1
ATOM 438 N N . LYS A 1 59 ? -5.899 -21.648 42.076 1.00 19.08 57 LYS A N 1
ATOM 439 C CA . LYS A 1 59 ? -4.647 -20.906 42.113 1.00 21.65 57 LYS A CA 1
ATOM 440 C C . LYS A 1 59 ? -3.478 -21.809 41.761 1.00 18.40 57 LYS A C 1
ATOM 441 O O . LYS A 1 59 ? -3.331 -22.897 42.320 1.00 23.43 57 LYS A O 1
ATOM 447 N N . TYR A 1 60 ? -2.652 -21.341 40.834 1.00 16.89 58 TYR A N 1
ATOM 448 C CA . TYR A 1 60 ? -1.420 -22.019 40.454 1.00 16.87 58 TYR A CA 1
ATOM 449 C C . TYR A 1 60 ? -0.247 -21.241 40.996 1.00 19.50 58 TYR A C 1
ATOM 450 O O . TYR A 1 60 ? -0.196 -20.019 40.848 1.00 17.97 58 TYR A O 1
ATOM 459 N N . TYR A 1 61 ? 0.689 -21.943 41.628 1.00 18.84 59 TYR A N 1
ATOM 460 C CA . TYR A 1 61 ? 1.922 -21.321 42.079 1.00 20.28 59 TYR A CA 1
ATOM 461 C C . TYR A 1 61 ? 3.130 -21.945 41.380 1.00 19.85 59 TYR A C 1
ATOM 462 O O . TYR A 1 61 ? 3.339 -23.160 41.441 1.00 22.98 59 TYR A O 1
ATOM 471 N N . PHE A 1 62 ? 3.923 -21.102 40.728 1.00 18.31 60 PHE A N 1
ATOM 472 C CA . PHE A 1 62 ? 5.091 -21.546 39.978 1.00 20.88 60 PHE A CA 1
ATOM 473 C C . PHE A 1 62 ? 6.351 -21.232 40.769 1.00 22.55 60 PHE A C 1
ATOM 474 O O . PHE A 1 62 ? 6.595 -20.081 41.119 1.00 22.14 60 PHE A O 1
ATOM 482 N N . THR A 1 63 ? 7.143 -22.262 41.049 1.00 24.69 61 THR A N 1
ATOM 483 C CA . THR A 1 63 ? 8.395 -22.096 41.784 1.00 28.85 61 THR A CA 1
ATOM 484 C C . THR A 1 63 ? 9.298 -21.046 41.139 1.00 24.44 61 THR A C 1
ATOM 485 O O . THR A 1 63 ? 9.893 -20.203 41.826 1.00 23.21 61 THR A O 1
ATOM 489 N N . SER A 1 64 ? 9.431 -21.128 39.823 1.00 20.96 62 SER A N 1
ATOM 490 C CA . SER A 1 64 ? 10.179 -20.141 39.058 1.00 20.09 62 SER A CA 1
ATOM 491 C C . SER A 1 64 ? 9.199 -19.204 38.384 1.00 22.08 62 SER A C 1
ATOM 492 O O . SER A 1 64 ? 8.207 -19.656 37.825 1.00 21.50 62 SER A O 1
ATOM 495 N N . ALA A 1 65 ? 9.471 -17.905 38.425 1.00 21.19 63 ALA A N 1
ATOM 496 C CA . ALA A 1 65 ? 8.524 -16.939 37.863 1.00 21.08 63 ALA A CA 1
ATOM 497 C C . ALA A 1 65 ? 8.255 -17.226 36.390 1.00 16.48 63 ALA A C 1
ATOM 498 O O . ALA A 1 65 ? 9.182 -17.524 35.617 1.00 21.88 63 ALA A O 1
ATOM 500 N N . VAL A 1 66 ? 6.984 -17.153 36.020 1.00 15.26 64 VAL A N 1
ATOM 501 C CA . VAL A 1 66 ? 6.603 -17.233 34.600 1.00 15.20 64 VAL A CA 1
ATOM 502 C C . VAL A 1 66 ? 6.552 -15.838 33.966 1.00 19.63 64 VAL A C 1
ATOM 503 O O . VAL A 1 66 ? 6.926 -15.658 32.798 1.00 23.72 64 VAL A O 1
ATOM 507 N N . ARG A 1 67 ? 6.082 -14.855 34.730 1.00 21.12 65 ARG A N 1
ATOM 508 C CA . ARG A 1 67 ? 6.017 -13.471 34.264 1.00 22.95 65 ARG A CA 1
ATOM 509 C C . ARG A 1 67 ? 6.837 -12.553 35.180 1.00 27.88 65 ARG A C 1
ATOM 510 O O . ARG A 1 67 ? 6.277 -11.830 35.998 1.00 26.28 65 ARG A O 1
ATOM 518 N N . PRO A 1 68 ? 8.164 -12.557 35.022 1.00 39.52 66 PRO A N 1
ATOM 519 C CA . PRO A 1 68 ? 9.005 -11.727 35.896 1.00 37.06 66 PRO A CA 1
ATOM 520 C C . PRO A 1 68 ? 8.789 -10.229 35.655 1.00 33.33 66 PRO A C 1
ATOM 521 O O . PRO A 1 68 ? 9.216 -9.407 36.469 1.00 44.04 66 PRO A O 1
ATOM 525 N N . ASP A 1 69 ? 8.109 -9.889 34.565 1.00 31.05 67 ASP A N 1
ATOM 526 C CA . ASP A 1 69 ? 7.880 -8.493 34.199 1.00 32.35 67 ASP A CA 1
ATOM 527 C C . ASP A 1 69 ? 6.789 -7.807 35.018 1.00 35.50 67 ASP A C 1
ATOM 528 O O . ASP A 1 69 ? 6.531 -6.617 34.837 1.00 34.76 67 ASP A O 1
ATOM 533 N N . ILE A 1 70 ? 6.147 -8.543 35.921 1.00 29.99 68 ILE A N 1
ATOM 534 C CA . ILE A 1 70 ? 5.014 -7.974 36.632 1.00 27.56 68 ILE A CA 1
ATOM 535 C C . ILE A 1 70 ? 5.234 -7.946 38.144 1.00 28.20 68 ILE A C 1
ATOM 536 O O . ILE A 1 70 ? 5.700 -8.917 38.740 1.00 28.23 68 ILE A O 1
ATOM 541 N N . PRO A 1 71 ? 4.923 -6.811 38.766 1.00 25.06 69 PRO A N 1
ATOM 542 C CA . PRO A 1 71 ? 5.065 -6.740 40.222 1.00 25.45 69 PRO A CA 1
ATOM 543 C C . PRO A 1 71 ? 3.935 -7.490 40.925 1.00 21.53 69 PRO A C 1
ATOM 544 O O . PRO A 1 71 ? 2.808 -7.557 40.423 1.00 22.77 69 PRO A O 1
ATOM 548 N N . ALA A 1 72 ? 4.231 -8.058 42.089 1.00 20.61 70 ALA A N 1
ATOM 549 C CA . ALA A 1 72 ? 3.198 -8.744 42.874 1.00 19.87 70 ALA A CA 1
ATOM 550 C C . ALA A 1 72 ? 2.118 -7.776 43.326 1.00 22.54 70 ALA A C 1
ATOM 551 O O . ALA A 1 72 ? 2.413 -6.628 43.681 1.00 23.49 70 ALA A O 1
ATOM 553 N N . MET A 1 73 ? 0.877 -8.268 43.327 1.00 18.34 71 MET A N 1
ATOM 554 C CA . MET A 1 73 ? -0.300 -7.543 43.816 1.00 18.54 71 MET A CA 1
ATOM 555 C C . MET A 1 73 ? -0.877 -8.275 44.999 1.00 18.52 71 MET A C 1
ATOM 556 O O . MET A 1 73 ? -0.635 -9.471 45.182 1.00 24.51 71 MET A O 1
ATOM 561 N N . VAL A 1 74 ? -1.631 -7.550 45.818 1.00 19.38 72 VAL A N 1
ATOM 562 C CA . VAL A 1 74 ? -2.344 -8.141 46.933 1.00 20.49 72 VAL A CA 1
ATOM 563 C C . VAL A 1 74 ? -3.546 -8.938 46.429 1.00 18.46 72 VAL A C 1
ATOM 564 O O . VAL A 1 74 ? -4.324 -8.445 45.616 1.00 19.74 72 VAL A O 1
ATOM 568 N N . LEU A 1 75 ? -3.674 -10.173 46.904 1.00 20.89 73 LEU A N 1
ATOM 569 C CA . LEU A 1 75 ? -4.897 -10.949 46.704 1.00 20.85 73 LEU A CA 1
ATOM 570 C C . LEU A 1 75 ? -5.666 -10.989 48.023 1.00 22.47 73 LEU A C 1
ATOM 571 O O . LEU A 1 75 ? -5.163 -11.497 49.031 1.00 22.15 73 LEU A O 1
ATOM 576 N N . GLU A 1 76 ? -6.874 -10.430 48.010 1.00 19.80 74 GLU A N 1
ATOM 577 C CA . GLU A 1 76 ? -7.765 -10.463 49.169 1.00 19.62 74 GLU A CA 1
ATOM 578 C C . GLU A 1 76 ? -8.842 -11.524 49.013 1.00 21.02 74 GLU A C 1
ATOM 579 O O . GLU A 1 76 ? -9.144 -11.948 47.909 1.00 21.89 74 GLU A O 1
ATOM 585 N N . ASN A 1 77 ? -9.411 -11.962 50.128 1.00 17.63 75 ASN A N 1
ATOM 586 C CA . ASN A 1 77 ? -10.550 -12.858 50.107 1.00 19.47 75 ASN A CA 1
ATOM 587 C C . ASN A 1 77 ? -11.823 -12.025 50.033 1.00 19.00 75 ASN A C 1
ATOM 588 O O . ASN A 1 77 ? -12.492 -11.790 51.057 1.00 22.17 75 ASN A O 1
ATOM 593 N N . GLY A 1 78 ? -12.169 -11.570 48.831 1.00 20.33 76 GLY A N 1
ATOM 594 C CA . GLY A 1 78 ? -13.274 -10.649 48.688 1.00 19.30 76 GLY A CA 1
ATOM 595 C C . GLY A 1 78 ? -12.951 -9.293 49.288 1.00 24.42 76 GLY A C 1
ATOM 596 O O . GLY A 1 78 ? -11.792 -8.975 49.558 1.00 24.53 76 GLY A O 1
ATOM 597 N N . CYS A 1 79 ? -13.981 -8.482 49.495 1.00 22.41 77 CYS A N 1
ATOM 598 C CA . CYS A 1 79 ? -13.786 -7.156 50.066 1.00 21.49 77 CYS A CA 1
ATOM 599 C C . CYS A 1 79 ? -14.999 -6.759 50.886 1.00 24.34 77 CYS A C 1
ATOM 600 O O . CYS A 1 79 ? -15.961 -7.513 50.975 1.00 24.05 77 CYS A O 1
ATOM 603 N N . GLN A 1 80 ? -14.945 -5.570 51.476 1.00 30.63 78 GLN A N 1
ATOM 604 C CA . GLN A 1 80 ? -16.066 -5.044 52.243 1.00 33.36 78 GLN A CA 1
ATOM 605 C C . GLN A 1 80 ? -17.274 -4.838 51.336 1.00 26.34 78 GLN A C 1
ATOM 606 O O . GLN A 1 80 ? -17.142 -4.373 50.199 1.00 23.81 78 GLN A O 1
ATOM 608 N N . GLU A 1 81 ? -18.457 -5.197 51.821 1.00 22.99 79 GLU A N 1
ATOM 609 C CA . GLU A 1 81 ? -19.656 -4.947 51.044 1.00 26.03 79 GLU A CA 1
ATOM 610 C C . GLU A 1 81 ? -19.757 -3.452 50.772 1.00 24.09 79 GLU A C 1
ATOM 611 O O . GLU A 1 81 ? -19.488 -2.637 51.648 1.00 28.93 79 GLU A O 1
ATOM 617 N N . GLY A 1 82 ? -20.133 -3.092 49.551 1.00 22.61 80 GLY A N 1
ATOM 618 C CA . GLY A 1 82 ? -20.303 -1.695 49.198 1.00 27.31 80 GLY A CA 1
ATOM 619 C C . GLY A 1 82 ? -19.166 -1.136 48.364 1.00 25.83 80 GLY A C 1
ATOM 620 O O . GLY A 1 82 ? -19.320 -0.119 47.685 1.00 30.87 80 GLY A O 1
ATOM 621 N N . VAL A 1 83 ? -18.016 -1.793 48.419 1.00 25.86 81 VAL A N 1
ATOM 622 C CA . VAL A 1 83 ? -16.895 -1.411 47.570 1.00 28.44 81 VAL A CA 1
ATOM 623 C C . VAL A 1 83 ? -17.321 -1.455 46.105 1.00 33.06 81 VAL A C 1
ATOM 624 O O . VAL A 1 83 ? -17.954 -2.418 45.668 1.00 25.83 81 VAL A O 1
ATOM 628 N N . VAL A 1 84 ? -17.003 -0.398 45.356 1.00 31.06 82 VAL A N 1
ATOM 629 C CA . VAL A 1 84 ? -17.211 -0.395 43.913 1.00 30.52 82 VAL A CA 1
ATOM 630 C C . VAL A 1 84 ? -15.952 -0.932 43.254 1.00 29.24 82 VAL A C 1
ATOM 631 O O . VAL A 1 84 ? -14.914 -0.266 43.222 1.00 32.72 82 VAL A O 1
ATOM 635 N N . ALA A 1 85 ? -16.043 -2.159 42.760 1.00 22.49 83 ALA A N 1
ATOM 636 C CA . ALA A 1 85 ? -14.909 -2.825 42.161 1.00 22.06 83 ALA A CA 1
ATOM 637 C C . ALA A 1 85 ? -15.028 -2.759 40.650 1.00 22.80 83 ALA A C 1
ATOM 638 O O . ALA A 1 85 ? -15.991 -2.218 40.112 1.00 21.97 83 ALA A O 1
ATOM 640 N N A SER A 1 86 ? -14.019 -3.290 39.968 0.40 19.96 84 SER A N 1
ATOM 641 N N B SER A 1 86 ? -14.041 -3.327 39.968 0.60 19.93 84 SER A N 1
ATOM 642 C CA A SER A 1 86 ? -14.034 -3.378 38.514 0.40 20.61 84 SER A CA 1
ATOM 643 C CA B SER A 1 86 ? -14.045 -3.361 38.516 0.60 20.83 84 SER A CA 1
ATOM 644 C C A SER A 1 86 ? -13.789 -4.816 38.096 0.40 17.99 84 SER A C 1
ATOM 645 C C B SER A 1 86 ? -13.746 -4.775 38.040 0.60 18.53 84 SER A C 1
ATOM 646 O O A SER A 1 86 ? -12.882 -5.469 38.611 0.40 18.23 84 SER A O 1
ATOM 647 O O B SER A 1 86 ? -12.760 -5.376 38.471 0.60 18.45 84 SER A O 1
ATOM 652 N N . VAL A 1 87 ? -14.592 -5.311 37.161 1.00 16.83 85 VAL A N 1
ATOM 653 C CA . VAL A 1 87 ? -14.308 -6.593 36.540 1.00 16.41 85 VAL A CA 1
ATOM 654 C C . VAL A 1 87 ? -13.519 -6.296 35.273 1.00 16.33 85 VAL A C 1
ATOM 655 O O . VAL A 1 87 ? -14.016 -5.608 34.378 1.00 20.99 85 VAL A O 1
ATOM 659 N N . LEU A 1 88 ? -12.289 -6.792 35.210 1.00 16.08 86 LEU A N 1
ATOM 660 C CA . LEU A 1 88 ? -11.441 -6.571 34.041 1.00 16.44 86 LEU A CA 1
ATOM 661 C C . LEU A 1 88 ? -11.743 -7.642 33.007 1.00 14.98 86 LEU A C 1
ATOM 662 O O . LEU A 1 88 ? -11.055 -8.655 32.915 1.00 15.86 86 LEU A O 1
ATOM 667 N N . VAL A 1 89 ? -12.821 -7.442 32.255 1.00 15.48 87 VAL A N 1
ATOM 668 C CA . VAL A 1 89 ? -13.209 -8.413 31.234 1.00 12.49 87 VAL A CA 1
ATOM 669 C C . VAL A 1 89 ? -12.400 -8.223 29.964 1.00 16.50 87 VAL A C 1
ATOM 670 O O . VAL A 1 89 ? -12.396 -7.138 29.385 1.00 19.42 87 VAL A O 1
ATOM 674 N N . LYS A 1 90 ? -11.719 -9.274 29.535 1.00 15.09 88 LYS A N 1
ATOM 675 C CA . LYS A 1 90 ? -11.208 -9.295 28.157 1.00 14.35 88 LYS A CA 1
ATOM 676 C C . LYS A 1 90 ? -12.104 -10.166 27.320 1.00 17.79 88 LYS A C 1
ATOM 677 O O . LYS A 1 90 ? -12.608 -11.176 27.799 1.00 19.04 88 LYS A O 1
ATOM 683 N N . ARG A 1 91 ? -12.277 -9.787 26.052 1.00 16.65 89 ARG A N 1
ATOM 684 C CA . ARG A 1 91 ? -12.962 -10.630 25.085 1.00 15.81 89 ARG A CA 1
ATOM 685 C C . ARG A 1 91 ? -11.912 -11.222 24.155 1.00 17.32 89 ARG A C 1
ATOM 686 O O . ARG A 1 91 ? -10.787 -10.732 24.107 1.00 17.40 89 ARG A O 1
ATOM 694 N N . ALA A 1 92 ? -12.280 -12.291 23.459 1.00 18.04 90 ALA A N 1
ATOM 695 C CA . ALA A 1 92 ? -11.361 -13.023 22.602 1.00 17.15 90 ALA A CA 1
ATOM 696 C C . ALA A 1 92 ? -10.661 -12.094 21.611 1.00 17.89 90 ALA A C 1
ATOM 697 O O . ALA A 1 92 ? -9.501 -12.312 21.258 1.00 18.95 90 ALA A O 1
ATOM 699 N N . SER A 1 93 ? -11.357 -11.046 21.188 1.00 19.12 91 SER A N 1
ATOM 700 C CA . SER A 1 93 ? -10.801 -10.070 20.252 1.00 20.43 91 SER A CA 1
ATOM 701 C C . SER A 1 93 ? -9.649 -9.266 20.845 1.00 16.97 91 SER A C 1
ATOM 702 O O . SER A 1 93 ? -8.923 -8.595 20.107 1.00 19.17 91 SER A O 1
ATOM 705 N N . GLY A 1 94 ? -9.492 -9.323 22.174 1.00 16.46 92 GLY A N 1
ATOM 706 C CA . GLY A 1 94 ? -8.521 -8.501 22.870 1.00 16.69 92 GLY A CA 1
ATOM 707 C C . GLY A 1 94 ? -9.138 -7.227 23.423 1.00 17.67 92 GLY A C 1
ATOM 708 O O . GLY A 1 94 ? -8.463 -6.454 24.120 1.00 17.97 92 GLY A O 1
ATOM 709 N N . GLU A 1 95 ? -10.414 -6.996 23.098 1.00 18.86 93 GLU A N 1
ATOM 710 C CA . GLU A 1 95 ? -11.150 -5.871 23.668 1.00 17.30 93 GLU A CA 1
ATOM 711 C C . GLU A 1 95 ? -11.097 -5.930 25.190 1.00 17.70 93 GLU A C 1
ATOM 712 O O . GLU A 1 95 ? -11.209 -7.005 25.774 1.00 19.14 93 GLU A O 1
ATOM 718 N N . MET A 1 96 ? -10.908 -4.770 25.810 1.00 18.22 94 MET A N 1
ATOM 719 C CA . MET A 1 96 ? -10.805 -4.668 27.268 1.00 17.33 94 MET A CA 1
ATOM 720 C C . MET A 1 96 ? -11.970 -3.850 27.799 1.00 20.30 94 MET A C 1
ATOM 721 O O . MET A 1 96 ? -12.124 -2.676 27.468 1.00 27.36 94 MET A O 1
ATOM 726 N N . LEU A 1 97 ? -12.801 -4.486 28.617 1.00 17.88 95 LEU A N 1
ATOM 727 C CA . LEU A 1 97 ? -13.995 -3.842 29.136 1.00 18.80 95 LEU A CA 1
ATOM 728 C C . LEU A 1 97 ? -13.977 -3.888 30.656 1.00 20.46 95 LEU A C 1
ATOM 729 O O . LEU A 1 97 ? -14.182 -4.942 31.246 1.00 23.74 95 LEU A O 1
ATOM 734 N N . ALA A 1 98 ? -13.723 -2.746 31.281 1.00 20.61 96 ALA A N 1
ATOM 735 C CA . ALA A 1 98 ? -13.768 -2.657 32.728 1.00 18.06 96 ALA A CA 1
ATOM 736 C C . ALA A 1 98 ? -15.222 -2.433 33.133 1.00 23.15 96 ALA A C 1
ATOM 737 O O . ALA A 1 98 ? -15.852 -1.466 32.707 1.00 28.06 96 ALA A O 1
ATOM 739 N N . LEU A 1 99 ? -15.763 -3.340 33.937 1.00 21.74 97 LEU A N 1
ATOM 740 C CA . LEU A 1 99 ? -17.170 -3.253 34.303 1.00 19.12 97 LEU A CA 1
ATOM 741 C C . LEU A 1 99 ? -17.297 -2.875 35.770 1.00 20.07 97 LEU A C 1
ATOM 742 O O . LEU A 1 99 ? -16.792 -3.584 36.633 1.00 21.74 97 LEU A O 1
ATOM 747 N N . ALA A 1 100 ? -17.943 -1.750 36.051 1.00 21.20 98 ALA A N 1
ATOM 748 C CA . ALA A 1 100 ? -18.124 -1.335 37.442 1.00 20.47 98 ALA A CA 1
ATOM 749 C C . ALA A 1 100 ? -19.127 -2.251 38.128 1.00 20.45 98 ALA A C 1
ATOM 750 O O . ALA A 1 100 ? -20.151 -2.606 37.557 1.00 22.63 98 ALA A O 1
ATOM 752 N N . VAL A 1 101 ? -18.820 -2.634 39.362 1.00 23.05 99 VAL A N 1
ATOM 753 C CA . VAL A 1 101 ? -19.673 -3.551 40.105 1.00 21.79 99 VAL A CA 1
ATOM 754 C C . VAL A 1 101 ? -19.673 -3.190 41.583 1.00 20.76 99 VAL A C 1
ATOM 755 O O . VAL A 1 101 ? -18.615 -3.003 42.183 1.00 21.41 99 VAL A O 1
ATOM 759 N N . ARG A 1 102 ? -20.866 -3.072 42.165 1.00 20.27 100 ARG A N 1
ATOM 760 C CA . ARG A 1 102 ? -20.960 -2.886 43.608 1.00 21.48 100 ARG A CA 1
ATOM 761 C C . ARG A 1 102 ? -20.912 -4.251 44.277 1.00 19.85 100 ARG A C 1
ATOM 762 O O . ARG A 1 102 ? -21.772 -5.098 44.031 1.00 22.01 100 ARG A O 1
ATOM 770 N N . MET A 1 103 ? -19.886 -4.478 45.091 1.00 20.76 101 MET A N 1
ATOM 771 C CA . MET A 1 103 ? -19.712 -5.773 45.735 1.00 17.75 101 MET A CA 1
ATOM 772 C C . MET A 1 103 ? -20.719 -5.921 46.862 1.00 23.33 101 MET A C 1
ATOM 773 O O . MET A 1 103 ? -20.906 -4.996 47.645 1.00 24.67 101 MET A O 1
ATOM 778 N N . GLY A 1 104 ? -21.377 -7.076 46.908 1.00 22.31 102 GLY A N 1
ATOM 779 C CA . GLY A 1 104 ? -22.372 -7.368 47.925 1.00 25.07 102 GLY A CA 1
ATOM 780 C C . GLY A 1 104 ? -21.839 -8.309 48.987 1.00 21.75 102 GLY A C 1
ATOM 781 O O . GLY A 1 104 ? -20.692 -8.214 49.401 1.00 23.30 102 GLY A O 1
ATOM 782 N N . SER A 1 105 ? -22.681 -9.224 49.450 1.00 22.95 103 SER A N 1
ATOM 783 C CA . SER A 1 105 ? -22.275 -10.081 50.556 1.00 21.43 103 SER A CA 1
ATOM 784 C C . SER A 1 105 ? -21.500 -11.295 50.097 1.00 20.57 103 SER A C 1
ATOM 785 O O . SER A 1 105 ? -21.691 -11.787 48.974 1.00 21.82 103 SER A O 1
ATOM 788 N N . GLN A 1 106 ? -20.633 -11.785 50.975 1.00 20.11 104 GLN A N 1
ATOM 789 C CA . GLN A 1 106 ? -19.978 -13.064 50.769 1.00 18.56 104 GLN A CA 1
ATOM 790 C C . GLN A 1 106 ? -20.891 -14.181 51.254 1.00 24.43 104 GLN A C 1
ATOM 791 O O . GLN A 1 106 ? -21.595 -14.026 52.251 1.00 32.38 104 GLN A O 1
ATOM 797 N N . ALA A 1 107 ? -20.888 -15.302 50.540 1.00 18.44 105 ALA A N 1
ATOM 798 C CA . ALA A 1 107 ? -21.703 -16.452 50.901 1.00 21.59 105 ALA A CA 1
ATOM 799 C C . ALA A 1 107 ? -21.273 -17.669 50.096 1.00 21.93 105 ALA A C 1
ATOM 800 O O . ALA A 1 107 ? -20.483 -17.553 49.150 1.00 23.18 105 ALA A O 1
ATOM 802 N N . ALA A 1 108 ? -21.759 -18.836 50.507 1.00 21.62 106 ALA A N 1
ATOM 803 C CA . ALA A 1 108 ? -21.585 -20.066 49.752 1.00 22.37 106 ALA A CA 1
ATOM 804 C C . ALA A 1 108 ? -22.794 -20.175 48.844 1.00 21.24 106 ALA A C 1
ATOM 805 O O . ALA A 1 108 ? -23.935 -20.325 49.309 1.00 22.40 106 ALA A O 1
ATOM 807 N N . ILE A 1 109 ? -22.544 -20.066 47.549 1.00 19.41 107 ILE A N 1
ATOM 808 C CA . ILE A 1 109 ? -23.605 -19.894 46.566 1.00 19.43 107 ILE A CA 1
ATOM 809 C C . ILE A 1 109 ? -23.706 -21.144 45.710 1.00 21.67 107 ILE A C 1
ATOM 810 O O . ILE A 1 109 ? -22.709 -21.643 45.209 1.00 22.30 107 ILE A O 1
ATOM 815 N N . LYS A 1 110 ? -24.914 -21.659 45.543 1.00 19.59 108 LYS A N 1
ATOM 816 C CA . LYS A 1 110 ? -25.115 -22.840 44.718 1.00 22.45 108 LYS A CA 1
ATOM 817 C C . LYS A 1 110 ? -25.356 -22.445 43.266 1.00 23.07 108 LYS A C 1
ATOM 818 O O . LYS A 1 110 ? -26.316 -21.745 42.956 1.00 25.71 108 LYS A O 1
ATOM 824 N N . ILE A 1 111 ? -24.458 -22.878 42.385 1.00 20.24 109 ILE A N 1
ATOM 825 C CA . ILE A 1 111 ? -24.579 -22.643 40.953 1.00 20.54 109 ILE A CA 1
ATOM 826 C C . ILE A 1 111 ? -24.624 -24.001 40.263 1.00 22.06 109 ILE A C 1
ATOM 827 O O . ILE A 1 111 ? -23.623 -24.725 40.246 1.00 28.64 109 ILE A O 1
ATOM 832 N N . GLY A 1 112 ? -25.775 -24.353 39.698 1.00 30.67 110 GLY A N 1
ATOM 833 C CA . GLY A 1 112 ? -25.940 -25.687 39.155 1.00 33.83 110 GLY A CA 1
ATOM 834 C C . GLY A 1 112 ? -25.677 -26.729 40.227 1.00 32.85 110 GLY A C 1
ATOM 835 O O . GLY A 1 112 ? -26.286 -26.696 41.293 1.00 40.24 110 GLY A O 1
ATOM 836 N N . SER A 1 113 ? -24.746 -27.639 39.957 1.00 41.86 111 SER A N 1
ATOM 837 C CA . SER A 1 113 ? -24.438 -28.719 40.890 1.00 45.56 111 SER A CA 1
ATOM 838 C C . SER A 1 113 ? -23.273 -28.381 41.822 1.00 42.62 111 SER A C 1
ATOM 839 O O . SER A 1 113 ? -22.912 -29.179 42.690 1.00 48.92 111 SER A O 1
ATOM 842 N N . ALA A 1 114 ? -22.694 -27.197 41.643 1.00 30.57 112 ALA A N 1
ATOM 843 C CA . ALA A 1 114 ? -21.534 -26.782 42.425 1.00 30.23 112 ALA A CA 1
ATOM 844 C C . ALA A 1 114 ? -21.889 -25.786 43.524 1.00 27.42 112 ALA A C 1
ATOM 845 O O . ALA A 1 114 ? -22.894 -25.083 43.444 1.00 33.52 112 ALA A O 1
ATOM 847 N N . VAL A 1 115 ? -21.048 -25.741 44.552 1.00 30.89 113 VAL A N 1
ATOM 848 C CA . VAL A 1 115 ? -21.155 -24.737 45.605 1.00 34.68 113 VAL A CA 1
ATOM 849 C C . VAL A 1 115 ? -19.913 -23.845 45.570 1.00 33.83 113 VAL A C 1
ATOM 850 O O . VAL A 1 115 ? -18.784 -24.323 45.692 1.00 41.05 113 VAL A O 1
ATOM 854 N N . VAL A 1 116 ? -20.134 -22.549 45.379 1.00 24.16 114 VAL A N 1
ATOM 855 C CA . VAL A 1 116 ? -19.062 -21.588 45.157 1.00 21.96 114 VAL A CA 1
ATOM 856 C C . VAL A 1 116 ? -18.920 -20.672 46.367 1.00 19.71 114 VAL A C 1
ATOM 857 O O . VAL A 1 116 ? -19.841 -19.958 46.710 1.00 19.94 114 VAL A O 1
ATOM 861 N N . HIS A 1 117 ? -17.757 -20.662 47.000 1.00 21.17 115 HIS A N 1
ATOM 862 C CA . HIS A 1 117 ? -17.510 -19.652 48.013 1.00 19.03 115 HIS A CA 1
ATOM 863 C C . HIS A 1 117 ? -17.139 -18.394 47.266 1.00 19.24 115 HIS A C 1
ATOM 864 O O . HIS A 1 117 ? -16.187 -18.382 46.491 1.00 21.30 115 HIS A O 1
ATOM 871 N N . GLY A 1 118 ? -17.902 -17.330 47.456 1.00 20.21 116 GLY A N 1
ATOM 872 C CA . GLY A 1 118 ? -17.622 -16.130 46.696 1.00 22.09 116 GLY A CA 1
ATOM 873 C C . GLY A 1 118 ? -18.332 -14.909 47.219 1.00 29.03 116 GLY A C 1
ATOM 874 O O . GLY A 1 118 ? -18.805 -14.885 48.356 1.00 27.65 116 GLY A O 1
ATOM 875 N N . GLN A 1 119 ? -18.401 -13.887 46.378 1.00 17.74 117 GLN A N 1
ATOM 876 C CA . GLN A 1 119 ? -19.030 -12.643 46.756 1.00 18.82 117 GLN A CA 1
ATOM 877 C C . GLN A 1 119 ? -19.977 -12.238 45.653 1.00 18.05 117 GLN A C 1
ATOM 878 O O . GLN A 1 119 ? -19.626 -12.285 44.472 1.00 18.72 117 GLN A O 1
ATOM 884 N N . THR A 1 120 ? -21.187 -11.848 46.029 1.00 19.04 118 THR A N 1
ATOM 885 C CA . THR A 1 120 ? -22.135 -11.375 45.031 1.00 16.40 118 THR A CA 1
ATOM 886 C C . THR A 1 120 ? -21.750 -9.965 44.611 1.00 20.95 118 THR A C 1
ATOM 887 O O . THR A 1 120 ? -20.985 -9.286 45.298 1.00 19.16 118 THR A O 1
ATOM 891 N N . GLY A 1 121 ? -22.269 -9.535 43.470 1.00 19.56 119 GLY A N 1
ATOM 892 C CA . GLY A 1 121 ? -22.019 -8.196 42.984 1.00 21.30 119 GLY A CA 1
ATOM 893 C C . GLY A 1 121 ? -23.164 -7.715 42.120 1.00 20.55 119 GLY A C 1
ATOM 894 O O . GLY A 1 121 ? -23.896 -8.516 41.533 1.00 22.51 119 GLY A O 1
ATOM 895 N N . MET A 1 122 ? -23.322 -6.401 42.055 1.00 19.08 120 MET A N 1
ATOM 896 C CA . MET A 1 122 ? -24.352 -5.801 41.211 1.00 23.00 120 MET A CA 1
ATOM 897 C C . MET A 1 122 ? -23.693 -4.939 40.147 1.00 21.70 120 MET A C 1
ATOM 898 O O . MET A 1 122 ? -23.056 -3.936 40.461 1.00 21.96 120 MET A O 1
ATOM 903 N N . LEU A 1 123 ? -23.825 -5.343 38.887 1.00 21.54 121 LEU A N 1
ATOM 904 C CA . LEU A 1 123 ? -23.279 -4.551 37.788 1.00 25.01 121 LEU A CA 1
ATOM 905 C C . LEU A 1 123 ? -23.999 -3.203 37.758 1.00 27.26 121 LEU A C 1
ATOM 906 O O . LEU A 1 123 ? -25.217 -3.150 37.887 1.00 29.04 121 LEU A O 1
ATOM 911 N N . LEU A 1 124 ? -23.248 -2.116 37.612 1.00 26.15 122 LEU A N 1
ATOM 912 C CA . LEU A 1 124 ? -23.822 -0.778 37.716 1.00 28.97 122 LEU A CA 1
ATOM 913 C C . LEU A 1 124 ? -24.446 -0.325 36.406 1.00 33.74 122 LEU A C 1
ATOM 914 O O . LEU A 1 124 ? -25.366 0.493 36.409 1.00 37.57 122 LEU A O 1
ATOM 919 N N . THR A 1 125 ? -23.944 -0.859 35.295 1.00 33.83 123 THR A N 1
ATOM 920 C CA . THR A 1 125 ? -24.498 -0.550 33.979 1.00 45.45 123 THR A CA 1
ATOM 921 C C . THR A 1 125 ? -25.393 -1.677 33.477 1.00 53.04 123 THR A C 1
ATOM 922 O O . THR A 1 125 ? -26.619 -1.553 33.478 1.00 60.42 123 THR A O 1
ATOM 926 N N . ASP A 1 133 ? -26.950 -6.552 28.164 1.00 80.87 131 ASP A N 1
ATOM 927 C CA . ASP A 1 133 ? -26.280 -6.648 26.870 1.00 79.52 131 ASP A CA 1
ATOM 928 C C . ASP A 1 133 ? -24.862 -6.085 26.939 1.00 74.71 131 ASP A C 1
ATOM 929 O O . ASP A 1 133 ? -24.029 -6.359 26.073 1.00 74.88 131 ASP A O 1
ATOM 931 N N . LEU A 1 134 ? -24.598 -5.298 27.978 1.00 67.09 132 LEU A N 1
ATOM 932 C CA . LEU A 1 134 ? -23.292 -4.681 28.172 1.00 60.60 132 LEU A CA 1
ATOM 933 C C . LEU A 1 134 ? -22.670 -5.148 29.483 1.00 46.70 132 LEU A C 1
ATOM 934 O O . LEU A 1 134 ? -21.958 -4.399 30.157 1.00 44.46 132 LEU A O 1
ATOM 939 N N . GLY A 1 135 ? -22.957 -6.390 29.847 1.00 28.52 133 GLY A N 1
ATOM 940 C CA . GLY A 1 135 ? -22.410 -6.960 31.059 1.00 23.33 133 GLY A CA 1
ATOM 941 C C . GLY A 1 135 ? -21.479 -8.103 30.729 1.00 24.92 133 GLY A C 1
ATOM 942 O O . GLY A 1 135 ? -20.792 -8.073 29.705 1.00 22.16 133 GLY A O 1
ATOM 943 N N . THR A 1 136 ? -21.438 -9.103 31.600 1.00 22.14 134 THR A N 1
ATOM 944 C CA . THR A 1 136 ? -20.618 -10.282 31.362 1.00 18.66 134 THR A CA 1
ATOM 945 C C . THR A 1 136 ? -21.390 -11.269 30.502 1.00 22.18 134 THR A C 1
ATOM 946 O O . THR A 1 136 ? -22.637 -11.262 30.476 1.00 24.00 134 THR A O 1
ATOM 950 N N . ILE A 1 137 ? -20.646 -12.090 29.770 1.00 21.72 135 ILE A N 1
ATOM 951 C CA . ILE A 1 137 ? -21.226 -13.083 28.884 1.00 19.75 135 ILE A CA 1
ATOM 952 C C . ILE A 1 137 ? -20.539 -14.430 29.047 1.00 19.74 135 ILE A C 1
ATOM 953 O O . ILE A 1 137 ? -19.456 -14.511 29.620 1.00 18.86 135 ILE A O 1
ATOM 958 N N . PRO A 1 138 ? -21.162 -15.503 28.531 1.00 21.74 136 PRO A N 1
ATOM 959 C CA . PRO A 1 138 ? -20.455 -16.787 28.521 1.00 17.79 136 PRO A CA 1
ATOM 960 C C . PRO A 1 138 ? -19.099 -16.634 27.859 1.00 17.24 136 PRO A C 1
ATOM 961 O O . PRO A 1 138 ? -18.996 -16.123 26.731 1.00 20.98 136 PRO A O 1
ATOM 965 N N . GLY A 1 139 ? -18.063 -17.066 28.563 1.00 17.03 137 GLY A N 1
ATOM 966 C CA . GLY A 1 139 ? -16.704 -16.964 28.076 1.00 17.71 137 GLY A CA 1
ATOM 967 C C . GLY A 1 139 ? -15.866 -16.050 28.953 1.00 16.78 137 GLY A C 1
ATOM 968 O O . GLY A 1 139 ? -14.640 -16.099 28.875 1.00 16.93 137 GLY A O 1
ATOM 969 N N . ASP A 1 140 ? -16.526 -15.230 29.776 1.00 16.55 138 ASP A N 1
ATOM 970 C CA . ASP A 1 140 ? -15.841 -14.230 30.601 1.00 16.11 138 ASP A CA 1
ATOM 971 C C . ASP A 1 140 ? -15.287 -14.790 31.907 1.00 17.98 138 ASP A C 1
ATOM 972 O O . ASP A 1 140 ? -14.492 -14.111 32.562 1.00 14.77 138 ASP A O 1
ATOM 977 N N . ALA A 1 141 ? -15.689 -15.998 32.299 1.00 15.62 139 ALA A N 1
ATOM 978 C CA . ALA A 1 141 ? -15.243 -16.540 33.592 1.00 15.57 139 ALA A CA 1
ATOM 979 C C . ALA A 1 141 ? -13.720 -16.595 33.701 1.00 17.01 139 ALA A C 1
ATOM 980 O O . ALA A 1 141 ? -13.020 -16.965 32.754 1.00 14.22 139 ALA A O 1
ATOM 982 N N . GLY A 1 142 ? -13.231 -16.244 34.885 1.00 14.28 140 GLY A N 1
ATOM 983 C CA . GLY A 1 142 ? -11.805 -16.189 35.150 1.00 15.33 140 GLY A CA 1
ATOM 984 C C . GLY A 1 142 ? -11.238 -14.787 35.196 1.00 11.49 140 GLY A C 1
ATOM 985 O O . GLY A 1 142 ? -10.151 -14.583 35.739 1.00 15.27 140 GLY A O 1
ATOM 986 N N . CYS A 1 143 ? -11.926 -13.821 34.597 1.00 14.18 141 CYS A N 1
ATOM 987 C CA . CYS A 1 143 ? -11.466 -12.436 34.631 1.00 13.99 141 CYS A CA 1
ATOM 988 C C . CYS A 1 143 ? -11.488 -11.896 36.066 1.00 13.51 141 CYS A C 1
ATOM 989 O O . CYS A 1 143 ? -12.390 -12.225 36.862 1.00 16.20 141 CYS A O 1
ATOM 992 N N . PRO A 1 144 ? -10.482 -11.096 36.429 1.00 13.80 142 PRO A N 1
ATOM 993 C CA . PRO A 1 144 ? -10.367 -10.655 37.825 1.00 14.15 142 PRO A CA 1
ATOM 994 C C . PRO A 1 144 ? -11.306 -9.514 38.223 1.00 14.19 142 PRO A C 1
ATOM 995 O O . PRO A 1 144 ? -11.668 -8.669 37.412 1.00 16.06 142 PRO A O 1
ATOM 999 N N . TYR A 1 145 ? -11.660 -9.489 39.506 1.00 14.49 143 TYR A N 1
ATOM 1000 C CA . TYR A 1 145 ? -12.327 -8.352 40.110 1.00 16.12 143 TYR A CA 1
ATOM 1001 C C . TYR A 1 145 ? -11.279 -7.604 40.902 1.00 16.25 143 TYR A C 1
ATOM 1002 O O . TYR A 1 145 ? -10.606 -8.207 41.739 1.00 15.28 143 TYR A O 1
ATOM 1011 N N . VAL A 1 146 ? -11.136 -6.308 40.652 1.00 14.90 144 VAL A N 1
ATOM 1012 C CA . VAL A 1 146 ? -10.115 -5.515 41.330 1.00 19.56 144 VAL A CA 1
ATOM 1013 C C . VAL A 1 146 ? -10.720 -4.233 41.891 1.00 18.46 144 VAL A C 1
ATOM 1014 O O . VAL A 1 146 ? -11.788 -3.805 41.477 1.00 19.90 144 VAL A O 1
ATOM 1018 N N . TYR A 1 147 ? -10.041 -3.619 42.848 1.00 19.37 145 TYR A N 1
ATOM 1019 C CA . TYR A 1 147 ? -10.444 -2.285 43.279 1.00 21.82 145 TYR A CA 1
ATOM 1020 C C . TYR A 1 147 ? -9.246 -1.526 43.814 1.00 26.51 145 TYR A C 1
ATOM 1021 O O . TYR A 1 147 ? -8.216 -2.124 44.133 1.00 26.28 145 TYR A O 1
ATOM 1030 N N . LYS A 1 148 ? -9.365 -0.205 43.869 1.00 30.24 146 LYS A N 1
ATOM 1031 C CA . LYS A 1 148 ? -8.297 0.603 44.434 1.00 37.18 146 LYS A CA 1
ATOM 1032 C C . LYS A 1 148 ? -8.518 0.743 45.932 1.00 40.95 146 LYS A C 1
ATOM 1033 O O . LYS A 1 148 ? -9.449 1.418 46.377 1.00 37.16 146 LYS A O 1
ATOM 1039 N N . LYS A 1 149 ? -7.675 0.069 46.707 1.00 45.42 147 LYS A N 1
ATOM 1040 C CA . LYS A 1 149 ? -7.768 0.123 48.157 1.00 53.93 147 LYS A CA 1
ATOM 1041 C C . LYS A 1 149 ? -6.807 1.188 48.642 1.00 61.89 147 LYS A C 1
ATOM 1042 O O . LYS A 1 149 ? -5.591 1.071 48.458 1.00 61.16 147 LYS A O 1
ATOM 1048 N N . GLY A 1 150 ? -7.357 2.234 49.249 1.00 70.50 148 GLY A N 1
ATOM 1049 C CA . GLY A 1 150 ? -6.562 3.387 49.620 1.00 76.50 148 GLY A CA 1
ATOM 1050 C C . GLY A 1 150 ? -5.924 3.982 48.380 1.00 78.11 148 GLY A C 1
ATOM 1051 O O . GLY A 1 150 ? -6.564 4.742 47.651 1.00 82.63 148 GLY A O 1
ATOM 1052 N N . ASN A 1 151 ? -4.665 3.628 48.135 1.00 73.44 149 ASN A N 1
ATOM 1053 C CA . ASN A 1 151 ? -3.933 4.145 46.984 1.00 71.26 149 ASN A CA 1
ATOM 1054 C C . ASN A 1 151 ? -3.232 3.050 46.184 1.00 65.35 149 ASN A C 1
ATOM 1055 O O . ASN A 1 151 ? -2.238 3.303 45.508 1.00 59.17 149 ASN A O 1
ATOM 1057 N N . THR A 1 152 ? -3.765 1.834 46.255 1.00 63.86 150 THR A N 1
ATOM 1058 C CA . THR A 1 152 ? -3.198 0.708 45.519 1.00 56.67 150 THR A CA 1
ATOM 1059 C C . THR A 1 152 ? -4.294 -0.217 44.985 1.00 43.41 150 THR A C 1
ATOM 1060 O O . THR A 1 152 ? -5.372 -0.315 45.572 1.00 43.57 150 THR A O 1
ATOM 1064 N N . TRP A 1 153 ? -4.013 -0.894 43.876 1.00 41.59 151 TRP A N 1
ATOM 1065 C CA . TRP A 1 153 ? -4.972 -1.831 43.287 1.00 36.66 151 TRP A CA 1
ATOM 1066 C C . TRP A 1 153 ? -4.794 -3.258 43.802 1.00 31.32 151 TRP A C 1
ATOM 1067 O O . TRP A 1 153 ? -3.684 -3.791 43.823 1.00 33.91 151 TRP A O 1
ATOM 1078 N N . VAL A 1 154 ? -5.894 -3.867 44.235 1.00 22.96 152 VAL A N 1
ATOM 1079 C CA . VAL A 1 154 ? -5.845 -5.204 44.809 1.00 23.11 152 VAL A CA 1
ATOM 1080 C C . VAL A 1 154 ? -6.856 -6.073 44.081 1.00 22.46 152 VAL A C 1
ATOM 1081 O O . VAL A 1 154 ? -7.819 -5.563 43.514 1.00 24.66 152 VAL A O 1
ATOM 1085 N N . VAL A 1 155 ? -6.600 -7.374 44.028 1.00 21.58 153 VAL A N 1
ATOM 1086 C CA . VAL A 1 155 ? -7.526 -8.278 43.353 1.00 18.90 153 VAL A CA 1
ATOM 1087 C C . VAL A 1 155 ? -8.295 -9.056 44.417 1.00 20.36 153 VAL A C 1
ATOM 1088 O O . VAL A 1 155 ? -7.733 -9.450 45.444 1.00 21.70 153 VAL A O 1
ATOM 1092 N N . ILE A 1 156 ? -9.595 -9.229 44.196 1.00 17.51 154 ILE A N 1
ATOM 1093 C CA . ILE A 1 156 ? -10.442 -9.821 45.231 1.00 16.49 154 ILE A CA 1
ATOM 1094 C C . ILE A 1 156 ? -11.079 -11.155 44.875 1.00 16.02 154 ILE A C 1
ATOM 1095 O O . ILE A 1 156 ? -11.651 -11.834 45.740 1.00 15.51 154 ILE A O 1
ATOM 1100 N N . GLY A 1 157 ? -10.988 -11.543 43.611 1.00 15.61 155 GLY A N 1
ATOM 1101 C CA . GLY A 1 157 ? -11.617 -12.772 43.176 1.00 15.87 155 GLY A CA 1
ATOM 1102 C C . GLY A 1 157 ? -11.662 -12.846 41.664 1.00 15.30 155 GLY A C 1
ATOM 1103 O O . GLY A 1 157 ? -11.144 -11.961 40.978 1.00 15.07 155 GLY A O 1
ATOM 1104 N N . VAL A 1 158 ? -12.288 -13.900 41.148 1.00 15.48 156 VAL A N 1
ATOM 1105 C CA . VAL A 1 158 ? -12.426 -14.070 39.710 1.00 14.74 156 VAL A CA 1
ATOM 1106 C C . VAL A 1 158 ? -13.884 -14.271 39.306 1.00 14.25 156 VAL A C 1
ATOM 1107 O O . VAL A 1 158 ? -14.682 -14.855 40.044 1.00 17.23 156 VAL A O 1
ATOM 1111 N N . HIS A 1 159 ? -14.226 -13.808 38.106 1.00 12.31 157 HIS A N 1
ATOM 1112 C CA . HIS A 1 159 ? -15.604 -13.933 37.647 1.00 14.02 157 HIS A CA 1
ATOM 1113 C C . HIS A 1 159 ? -15.986 -15.395 37.435 1.00 14.81 157 HIS A C 1
ATOM 1114 O O . HIS A 1 159 ? -15.242 -16.158 36.814 1.00 15.44 157 HIS A O 1
ATOM 1121 N N . VAL A 1 160 ? -17.157 -15.802 37.923 1.00 14.21 158 VAL A N 1
ATOM 1122 C CA . VAL A 1 160 ? -17.586 -17.172 37.634 1.00 12.83 158 VAL A CA 1
ATOM 1123 C C . VAL A 1 160 ? -19.005 -17.330 37.080 1.00 16.17 158 VAL A C 1
ATOM 1124 O O . VAL A 1 160 ? -19.259 -18.253 36.313 1.00 17.11 158 VAL A O 1
ATOM 1128 N N . ALA A 1 161 ? -19.916 -16.455 37.484 1.00 16.11 159 ALA A N 1
ATOM 1129 C CA . ALA A 1 161 ? -21.335 -16.628 37.118 1.00 15.51 159 ALA A CA 1
ATOM 1130 C C . ALA A 1 161 ? -22.119 -15.333 37.039 1.00 16.04 159 ALA A C 1
ATOM 1131 O O . ALA A 1 161 ? -21.705 -14.297 37.565 1.00 15.13 159 ALA A O 1
ATOM 1133 N N . ALA A 1 162 ? -23.260 -15.395 36.350 1.00 16.92 160 ALA A N 1
ATOM 1134 C CA . ALA A 1 162 ? -24.154 -14.252 36.235 1.00 18.08 160 ALA A CA 1
ATOM 1135 C C . ALA A 1 162 ? -25.570 -14.741 35.967 1.00 21.29 160 ALA A C 1
ATOM 1136 O O . ALA A 1 162 ? -25.782 -15.902 35.612 1.00 19.56 160 ALA A O 1
ATOM 1138 N N . THR A 1 163 ? -26.537 -13.851 36.149 1.00 24.17 161 THR A N 1
ATOM 1139 C CA . THR A 1 163 ? -27.889 -14.108 35.678 1.00 28.15 161 THR A CA 1
ATOM 1140 C C . THR A 1 163 ? -27.960 -13.737 34.202 1.00 31.23 161 THR A C 1
ATOM 1141 O O . THR A 1 163 ? -27.222 -12.868 33.750 1.00 31.18 161 THR A O 1
ATOM 1145 N N . ARG A 1 164 ? -28.837 -14.404 33.454 1.00 35.04 162 ARG A N 1
ATOM 1146 C CA . ARG A 1 164 ? -29.000 -14.121 32.028 1.00 45.73 162 ARG A CA 1
ATOM 1147 C C . ARG A 1 164 ? -29.416 -12.670 31.850 1.00 53.38 162 ARG A C 1
ATOM 1148 O O . ARG A 1 164 ? -28.712 -11.881 31.217 1.00 58.51 162 ARG A O 1
ATOM 1150 N N . SER A 1 165 ? -30.569 -12.334 32.421 1.00 56.67 163 SER A N 1
ATOM 1151 C CA . SER A 1 165 ? -31.027 -10.957 32.495 1.00 60.99 163 SER A CA 1
ATOM 1152 C C . SER A 1 165 ? -30.724 -10.458 33.897 1.00 60.82 163 SER A C 1
ATOM 1153 O O . SER A 1 165 ? -30.596 -11.260 34.825 1.00 62.34 163 SER A O 1
ATOM 1156 N N . GLY A 1 166 ? -30.618 -9.146 34.065 1.00 59.35 164 GLY A N 1
ATOM 1157 C CA . GLY A 1 166 ? -30.344 -8.605 35.381 1.00 57.44 164 GLY A CA 1
ATOM 1158 C C . GLY A 1 166 ? -28.859 -8.398 35.591 1.00 53.65 164 GLY A C 1
ATOM 1159 O O . GLY A 1 166 ? -28.034 -8.865 34.808 1.00 50.23 164 GLY A O 1
ATOM 1160 N N . ASN A 1 167 ? -28.511 -7.699 36.660 1.00 38.69 165 ASN A N 1
ATOM 1161 C CA . ASN A 1 167 ? -27.131 -7.279 36.841 1.00 29.72 165 ASN A CA 1
ATOM 1162 C C . ASN A 1 167 ? -26.365 -8.000 37.951 1.00 26.77 165 ASN A C 1
ATOM 1163 O O . ASN A 1 167 ? -25.337 -7.515 38.416 1.00 36.96 165 ASN A O 1
ATOM 1168 N N . THR A 1 168 ? -26.836 -9.178 38.342 1.00 24.51 166 THR A N 1
ATOM 1169 C CA . THR A 1 168 ? -26.153 -9.939 39.392 1.00 20.87 166 THR A CA 1
ATOM 1170 C C . THR A 1 168 ? -25.000 -10.758 38.823 1.00 19.10 166 THR A C 1
ATOM 1171 O O . THR A 1 168 ? -25.165 -11.479 37.845 1.00 19.05 166 THR A O 1
ATOM 1175 N N . VAL A 1 169 ? -23.830 -10.627 39.442 1.00 19.16 167 VAL A N 1
ATOM 1176 C CA . VAL A 1 169 ? -22.658 -11.422 39.088 1.00 18.18 167 VAL A CA 1
ATOM 1177 C C . VAL A 1 169 ? -22.101 -12.060 40.367 1.00 18.45 167 VAL A C 1
ATOM 1178 O O . VAL A 1 169 ? -22.431 -11.634 41.474 1.00 19.21 167 VAL A O 1
ATOM 1182 N N . ILE A 1 170 ? -21.282 -13.096 40.203 1.00 15.26 168 ILE A N 1
ATOM 1183 C CA . ILE A 1 170 ? -20.622 -13.761 41.326 1.00 15.56 168 ILE A CA 1
ATOM 1184 C C . ILE A 1 170 ? -19.135 -13.851 41.045 1.00 17.46 168 ILE A C 1
ATOM 1185 O O . ILE A 1 170 ? -18.733 -14.313 39.973 1.00 15.72 168 ILE A O 1
ATOM 1190 N N . ALA A 1 171 ? -18.330 -13.417 42.007 1.00 16.88 169 ALA A N 1
ATOM 1191 C CA . ALA A 1 171 ? -16.896 -13.635 41.962 1.00 17.75 169 ALA A CA 1
ATOM 1192 C C . ALA A 1 171 ? -16.570 -14.750 42.939 1.00 18.57 169 ALA A C 1
ATOM 1193 O O . ALA A 1 171 ? -17.015 -14.724 44.089 1.00 18.01 169 ALA A O 1
ATOM 1195 N N . ALA A 1 172 ? -15.815 -15.743 42.487 1.00 15.22 170 ALA A N 1
ATOM 1196 C CA . ALA A 1 172 ? -15.305 -16.747 43.406 1.00 15.31 170 ALA A CA 1
ATOM 1197 C C . ALA A 1 172 ? -14.123 -16.145 44.144 1.00 15.98 170 ALA A C 1
ATOM 1198 O O . ALA A 1 172 ? -13.331 -15.411 43.554 1.00 15.94 170 ALA A O 1
ATOM 1200 N N . THR A 1 173 ? -14.045 -16.416 45.447 1.00 16.73 171 THR A N 1
ATOM 1201 C CA . THR A 1 173 ? -12.925 -15.948 46.260 1.00 16.65 171 THR A CA 1
ATOM 1202 C C . THR A 1 173 ? -12.127 -17.134 46.784 1.00 16.45 171 THR A C 1
ATOM 1203 O O . THR A 1 173 ? -12.567 -18.277 46.708 1.00 18.52 171 THR A O 1
ATOM 1207 N N . HIS A 1 174 ? -10.945 -16.865 47.335 1.00 16.82 172 HIS A N 1
ATOM 1208 C CA . HIS A 1 174 ? -10.003 -17.942 47.631 1.00 20.51 172 HIS A CA 1
ATOM 1209 C C . HIS A 1 174 ? -10.207 -18.680 48.954 1.00 19.41 172 HIS A C 1
ATOM 1210 O O . HIS A 1 174 ? -9.763 -19.823 49.110 1.00 25.00 172 HIS A O 1
ATOM 1217 N N . GLY A 1 175 ? -10.869 -18.034 49.898 1.00 17.86 173 GLY A N 1
ATOM 1218 C CA . GLY A 1 175 ? -10.976 -18.590 51.239 1.00 21.44 173 GLY A CA 1
ATOM 1219 C C . GLY A 1 175 ? -12.334 -19.181 51.572 1.00 18.63 173 GLY A C 1
ATOM 1220 O O . GLY A 1 175 ? -13.307 -19.024 50.817 1.00 22.41 173 GLY A O 1
ATOM 1221 N N . GLU A 1 176 ? -12.384 -19.892 52.692 1.00 19.24 174 GLU A N 1
ATOM 1222 C CA . GLU A 1 176 ? -13.654 -20.271 53.283 1.00 24.16 174 GLU A CA 1
ATOM 1223 C C . GLU A 1 176 ? -13.870 -19.407 54.505 1.00 31.15 174 GLU A C 1
ATOM 1224 O O . GLU A 1 176 ? -12.927 -19.100 55.238 1.00 34.48 174 GLU A O 1
ATOM 1230 N N . PRO A 1 177 ? -15.127 -19.020 54.730 1.00 29.86 175 PRO A N 1
ATOM 1231 C CA . PRO A 1 177 ? -15.596 -17.987 55.659 1.00 37.36 175 PRO A CA 1
ATOM 1232 C C . PRO A 1 177 ? -15.388 -18.327 57.119 1.00 34.88 175 PRO A C 1
ATOM 1233 O O . PRO A 1 177 ? -15.602 -19.468 57.530 1.00 36.39 175 PRO A O 1
ATOM 1237 N N . THR A 1 178 ? -14.950 -17.329 57.882 1.00 36.93 176 THR A N 1
ATOM 1238 C CA . THR A 1 178 ? -14.942 -17.393 59.337 1.00 40.32 176 THR A CA 1
ATOM 1239 C C . THR A 1 178 ? -15.943 -16.365 59.861 1.00 43.56 176 THR A C 1
ATOM 1240 O O . THR A 1 178 ? -17.100 -16.693 60.167 1.00 34.50 176 THR A O 1
ATOM 1244 N N . LEU A 1 179 ? -15.499 -15.113 59.941 1.00 44.13 177 LEU A N 1
ATOM 1245 C CA . LEU A 1 179 ? -16.364 -14.032 60.393 1.00 37.70 177 LEU A CA 1
ATOM 1246 C C . LEU A 1 179 ? -17.577 -13.909 59.475 1.00 36.81 177 LEU A C 1
ATOM 1247 O O . LEU A 1 179 ? -18.629 -13.437 59.894 1.00 34.27 177 LEU A O 1
ATOM 1252 N N . GLU A 1 180 ? -17.420 -14.328 58.221 1.00 40.20 178 GLU A N 1
ATOM 1253 C CA . GLU A 1 180 ? -18.495 -14.213 57.234 1.00 39.04 178 GLU A CA 1
ATOM 1254 C C . GLU A 1 180 ? -19.273 -15.514 57.027 1.00 36.81 178 GLU A C 1
ATOM 1255 O O . GLU A 1 180 ? -19.947 -15.676 56.013 1.00 41.81 178 GLU A O 1
ATOM 1261 N N . ALA A 1 181 ? -19.201 -16.419 58.001 1.00 30.32 179 ALA A N 1
ATOM 1262 C CA . ALA A 1 181 ? -19.868 -17.723 57.902 1.00 31.50 179 ALA A CA 1
ATOM 1263 C C . ALA A 1 181 ? -21.340 -17.634 58.311 1.00 24.23 179 ALA A C 1
ATOM 1264 O O . ALA A 1 181 ? -21.642 -17.326 59.456 1.00 31.21 179 ALA A O 1
ATOM 1266 N N . LEU A 1 182 ? -22.257 -17.930 57.392 1.00 23.11 180 LEU A N 1
ATOM 1267 C CA . LEU A 1 182 ? -23.681 -17.808 57.694 1.00 20.68 180 LEU A CA 1
ATOM 1268 C C . LEU A 1 182 ? -24.211 -18.988 58.516 1.00 26.73 180 LEU A C 1
ATOM 1269 O O . LEU A 1 182 ? -23.891 -20.142 58.241 1.00 24.40 180 LEU A O 1
ATOM 1274 N N . GLU A 1 183 ? -25.038 -18.695 59.518 1.00 23.64 181 GLU A N 1
ATOM 1275 C CA . GLU A 1 183 ? -25.633 -19.739 60.347 1.00 20.70 181 GLU A CA 1
ATOM 1276 C C . GLU A 1 183 ? -27.110 -19.448 60.576 1.00 20.53 181 GLU A C 1
ATOM 1277 O O . GLU A 1 183 ? -27.496 -18.291 60.751 1.00 23.71 181 GLU A O 1
ATOM 1283 N N . PHE A 1 184 ? -27.924 -20.498 60.597 1.00 21.16 182 PHE A N 1
ATOM 1284 C CA . PHE A 1 184 ? -29.350 -20.342 60.901 1.00 22.47 182 PHE A CA 1
ATOM 1285 C C . PHE A 1 184 ? -29.554 -19.737 62.304 1.00 22.95 182 PHE A C 1
ATOM 1286 O O . PHE A 1 184 ? -28.850 -20.090 63.266 1.00 23.05 182 PHE A O 1
ATOM 1294 N N . GLN A 1 185 ? -30.530 -18.842 62.413 1.00 22.35 183 GLN A N 1
ATOM 1295 C CA . GLN A 1 185 ? -30.903 -18.234 63.685 1.00 24.29 183 GLN A CA 1
ATOM 1296 C C . GLN A 1 185 ? -32.325 -18.623 64.079 1.00 24.58 183 GLN A C 1
ATOM 1297 O O . GLN A 1 185 ? -32.772 -19.699 63.695 1.00 26.83 183 GLN A O 1
ATOM 1304 N N . SER B 1 2 ? 11.674 0.054 21.692 1.00 94.27 0 SER B N 1
ATOM 1305 C CA . SER B 1 2 ? 11.332 0.862 20.528 1.00 93.30 0 SER B CA 1
ATOM 1306 C C . SER B 1 2 ? 9.838 0.793 20.227 1.00 92.60 0 SER B C 1
ATOM 1307 O O . SER B 1 2 ? 9.138 1.805 20.276 1.00 91.71 0 SER B O 1
ATOM 1310 N N . ALA B 1 3 ? 9.358 -0.409 19.916 1.00 92.66 1 ALA B N 1
ATOM 1311 C CA . ALA B 1 3 ? 7.954 -0.618 19.571 1.00 89.38 1 ALA B CA 1
ATOM 1312 C C . ALA B 1 3 ? 7.031 -0.221 20.718 1.00 86.77 1 ALA B C 1
ATOM 1313 O O . ALA B 1 3 ? 7.271 -0.588 21.868 1.00 86.22 1 ALA B O 1
ATOM 1315 N N . PRO B 1 4 ? 5.966 0.535 20.402 1.00 84.44 2 PRO B N 1
ATOM 1316 C CA . PRO B 1 4 ? 4.993 1.005 21.395 1.00 82.44 2 PRO B CA 1
ATOM 1317 C C . PRO B 1 4 ? 4.460 -0.136 22.254 1.00 79.56 2 PRO B C 1
ATOM 1318 O O . PRO B 1 4 ? 4.653 -1.303 21.914 1.00 82.27 2 PRO B O 1
ATOM 1322 N N . VAL B 1 5 ? 3.798 0.200 23.356 1.00 72.59 3 VAL B N 1
ATOM 1323 C CA . VAL B 1 5 ? 3.247 -0.809 24.253 1.00 64.85 3 VAL B CA 1
ATOM 1324 C C . VAL B 1 5 ? 1.776 -1.093 23.941 1.00 58.98 3 VAL B C 1
ATOM 1325 O O . VAL B 1 5 ? 1.268 -2.180 24.223 1.00 52.24 3 VAL B O 1
ATOM 1329 N N . SER B 1 6 ? 1.097 -0.116 23.345 1.00 59.37 4 SER B N 1
ATOM 1330 C CA . SER B 1 6 ? -0.309 -0.273 22.981 1.00 51.52 4 SER B CA 1
ATOM 1331 C C . SER B 1 6 ? -0.460 -1.183 21.766 1.00 39.68 4 SER B C 1
ATOM 1332 O O . SER B 1 6 ? -1.536 -1.715 21.508 1.00 36.80 4 SER B O 1
ATOM 1335 N N . ILE B 1 7 ? 0.626 -1.358 21.023 1.00 35.08 5 ILE B N 1
ATOM 1336 C CA . ILE B 1 7 ? 0.614 -2.226 19.850 1.00 29.56 5 ILE B CA 1
ATOM 1337 C C . ILE B 1 7 ? 0.380 -3.680 20.268 1.00 24.26 5 ILE B C 1
ATOM 1338 O O . ILE B 1 7 ? -0.194 -4.477 19.523 1.00 24.99 5 ILE B O 1
ATOM 1343 N N . TRP B 1 8 ? 0.803 -4.021 21.478 1.00 25.71 6 TRP B N 1
ATOM 1344 C CA . TRP B 1 8 ? 0.711 -5.392 21.939 1.00 21.51 6 TRP B CA 1
ATOM 1345 C C . TRP B 1 8 ? -0.718 -5.873 22.132 1.00 19.80 6 TRP B C 1
ATOM 1346 O O . TRP B 1 8 ? -0.980 -7.071 22.091 1.00 20.29 6 TRP B O 1
ATOM 1357 N N . SER B 1 9 ? -1.654 -4.955 22.346 1.00 23.18 7 SER B N 1
ATOM 1358 C CA . SER B 1 9 ? -3.017 -5.379 22.596 1.00 21.29 7 SER B CA 1
ATOM 1359 C C . SER B 1 9 ? -3.673 -5.823 21.298 1.00 20.24 7 SER B C 1
ATOM 1360 O O . SER B 1 9 ? -4.740 -6.416 21.329 1.00 23.85 7 SER B O 1
ATOM 1363 N N . ARG B 1 10 ? -3.011 -5.529 20.178 1.00 18.83 8 ARG B N 1
ATOM 1364 C CA . ARG B 1 10 ? -3.456 -5.975 18.847 1.00 18.08 8 ARG B CA 1
ATOM 1365 C C . ARG B 1 10 ? -3.128 -7.450 18.597 1.00 19.12 8 ARG B C 1
ATOM 1366 O O . ARG B 1 10 ? -3.644 -8.059 17.651 1.00 17.44 8 ARG B O 1
ATOM 1374 N N . VAL B 1 11 ? -2.250 -8.018 19.422 1.00 16.52 9 VAL B N 1
ATOM 1375 C CA . VAL B 1 11 ? -1.824 -9.397 19.232 1.00 15.27 9 VAL B CA 1
ATOM 1376 C C . VAL B 1 11 ? -2.662 -10.265 20.149 1.00 17.56 9 VAL B C 1
ATOM 1377 O O . VAL B 1 11 ? -2.638 -10.077 21.376 1.00 18.09 9 VAL B O 1
ATOM 1381 N N . VAL B 1 12 ? -3.437 -11.178 19.563 1.00 15.97 10 VAL B N 1
ATOM 1382 C CA . VAL B 1 12 ? -4.316 -12.053 20.353 1.00 16.68 10 VAL B CA 1
ATOM 1383 C C . VAL B 1 12 ? -4.224 -13.503 19.907 1.00 18.01 10 VAL B C 1
ATOM 1384 O O . VAL B 1 12 ? -3.826 -13.793 18.774 1.00 16.10 10 VAL B O 1
ATOM 1388 N N . GLN B 1 13 ? -4.554 -14.437 20.788 1.00 16.37 11 GLN B N 1
ATOM 1389 C CA A GLN B 1 13 ? -4.506 -15.836 20.394 0.66 18.37 11 GLN B CA 1
ATOM 1390 C CA B GLN B 1 13 ? -4.538 -15.850 20.426 0.34 18.98 11 GLN B CA 1
ATOM 1391 C C . GLN B 1 13 ? -5.561 -16.108 19.336 1.00 19.22 11 GLN B C 1
ATOM 1392 O O . GLN B 1 13 ? -6.602 -15.453 19.291 1.00 21.30 11 GLN B O 1
ATOM 1403 N N . PHE B 1 14 ? -5.263 -17.050 18.454 1.00 18.24 12 PHE B N 1
ATOM 1404 C CA . PHE B 1 14 ? -6.174 -17.362 17.385 1.00 19.86 12 PHE B CA 1
ATOM 1405 C C . PHE B 1 14 ? -5.887 -18.772 16.917 1.00 21.26 12 PHE B C 1
ATOM 1406 O O . PHE B 1 14 ? -4.764 -19.081 16.533 1.00 22.83 12 PHE B O 1
ATOM 1414 N N . GLY B 1 15 ? -6.899 -19.631 16.966 1.00 21.43 13 GLY B N 1
ATOM 1415 C CA . GLY B 1 15 ? -6.705 -21.029 16.630 1.00 23.70 13 GLY B CA 1
ATOM 1416 C C . GLY B 1 15 ? -5.537 -21.608 17.403 1.00 23.33 13 GLY B C 1
ATOM 1417 O O . GLY B 1 15 ? -5.503 -21.529 18.635 1.00 26.27 13 GLY B O 1
ATOM 1418 N N . THR B 1 16 ? -4.564 -22.166 16.686 1.00 22.84 14 THR B N 1
ATOM 1419 C CA . THR B 1 16 ? -3.401 -22.779 17.321 1.00 22.72 14 THR B CA 1
ATOM 1420 C C . THR B 1 16 ? -2.204 -21.834 17.353 1.00 21.07 14 THR B C 1
ATOM 1421 O O . THR B 1 16 ? -1.068 -22.254 17.593 1.00 23.99 14 THR B O 1
ATOM 1425 N N . GLY B 1 17 ? -2.469 -20.549 17.133 1.00 19.49 15 GLY B N 1
ATOM 1426 C CA . GLY B 1 17 ? -1.420 -19.547 17.183 1.00 20.74 15 GLY B CA 1
ATOM 1427 C C . GLY B 1 17 ? -1.936 -18.184 17.602 1.00 22.54 15 GLY B C 1
ATOM 1428 O O . GLY B 1 17 ? -2.618 -18.051 18.627 1.00 19.93 15 GLY B O 1
ATOM 1429 N N . TRP B 1 18 ? -1.617 -17.174 16.799 1.00 16.64 16 TRP B N 1
ATOM 1430 C CA . TRP B 1 18 ? -1.911 -15.787 17.128 1.00 16.63 16 TRP B CA 1
ATOM 1431 C C . TRP B 1 18 ? -2.360 -15.072 15.865 1.00 13.95 16 TRP B C 1
ATOM 1432 O O . TRP B 1 18 ? -2.213 -15.599 14.760 1.00 16.43 16 TRP B O 1
ATOM 1443 N N . GLY B 1 19 ? -2.891 -13.870 16.048 1.00 15.48 17 GLY B N 1
ATOM 1444 C CA . GLY B 1 19 ? -3.234 -12.987 14.948 1.00 16.01 17 GLY B CA 1
ATOM 1445 C C . GLY B 1 19 ? -3.068 -11.543 15.376 1.00 18.69 17 GLY B C 1
ATOM 1446 O O . GLY B 1 19 ? -2.800 -11.262 16.555 1.00 16.85 17 GLY B O 1
ATOM 1447 N N . PHE B 1 20 ? -3.263 -10.620 14.440 1.00 16.02 18 PHE B N 1
ATOM 1448 C CA . PHE B 1 20 ? -2.955 -9.218 14.677 1.00 17.23 18 PHE B CA 1
ATOM 1449 C C . PHE B 1 20 ? -4.012 -8.307 14.068 1.00 21.05 18 PHE B C 1
ATOM 1450 O O . PHE B 1 20 ? -4.347 -8.436 12.888 1.00 19.04 18 PHE B O 1
ATOM 1458 N N . TRP B 1 21 ? -4.518 -7.376 14.871 1.00 16.91 19 TRP B N 1
ATOM 1459 C CA . TRP B 1 21 ? -5.431 -6.350 14.376 1.00 19.47 19 TRP B CA 1
ATOM 1460 C C . TRP B 1 21 ? -4.660 -5.247 13.676 1.00 18.45 19 TRP B C 1
ATOM 1461 O O . TRP B 1 21 ? -3.986 -4.432 14.312 1.00 20.49 19 TRP B O 1
ATOM 1472 N N . VAL B 1 22 ? -4.742 -5.247 12.345 1.00 20.06 20 VAL B N 1
ATOM 1473 C CA . VAL B 1 22 ? -4.180 -4.182 11.540 1.00 22.38 20 VAL B CA 1
ATOM 1474 C C . VAL B 1 22 ? -5.021 -2.919 11.728 1.00 22.89 20 VAL B C 1
ATOM 1475 O O . VAL B 1 22 ? -4.493 -1.803 11.749 1.00 25.91 20 VAL B O 1
ATOM 1479 N N . SER B 1 23 ? -6.328 -3.117 11.874 1.00 22.61 21 SER B N 1
ATOM 1480 C CA . SER B 1 23 ? -7.271 -2.045 12.182 1.00 24.95 21 SER B CA 1
ATOM 1481 C C . SER B 1 23 ? -8.471 -2.626 12.929 1.00 29.91 21 SER B C 1
ATOM 1482 O O . SER B 1 23 ? -8.495 -3.814 13.256 1.00 28.00 21 SER B O 1
ATOM 1485 N N . GLY B 1 24 ? -9.477 -1.797 13.189 1.00 28.21 22 GLY B N 1
ATOM 1486 C CA . GLY B 1 24 ? -10.679 -2.264 13.861 1.00 26.40 22 GLY B CA 1
ATOM 1487 C C . GLY B 1 24 ? -11.436 -3.326 13.082 1.00 28.34 22 GLY B C 1
ATOM 1488 O O . GLY B 1 24 ? -12.146 -4.139 13.669 1.00 28.61 22 GLY B O 1
ATOM 1489 N N . HIS B 1 25 ? -11.282 -3.322 11.757 1.00 26.77 23 HIS B N 1
ATOM 1490 C CA . HIS B 1 25 ? -12.010 -4.240 10.885 1.00 27.17 23 HIS B CA 1
ATOM 1491 C C . HIS B 1 25 ? -11.146 -5.372 10.335 1.00 24.23 23 HIS B C 1
ATOM 1492 O O . HIS B 1 25 ? -11.673 -6.348 9.788 1.00 26.89 23 HIS B O 1
ATOM 1499 N N . VAL B 1 26 ? -9.827 -5.215 10.424 1.00 22.91 24 VAL B N 1
ATOM 1500 C CA . VAL B 1 26 ? -8.895 -6.077 9.689 1.00 23.47 24 VAL B CA 1
ATOM 1501 C C . VAL B 1 26 ? -8.000 -6.883 10.633 1.00 22.23 24 VAL B C 1
ATOM 1502 O O . VAL B 1 26 ? -7.245 -6.323 11.419 1.00 26.18 24 VAL B O 1
ATOM 1506 N N . PHE B 1 27 ? -8.100 -8.202 10.528 1.00 19.14 25 PHE B N 1
ATOM 1507 C CA . PHE B 1 27 ? -7.359 -9.117 11.386 1.00 18.64 25 PHE B CA 1
ATOM 1508 C C . PHE B 1 27 ? -6.554 -10.062 10.497 1.00 19.42 25 PHE B C 1
ATOM 1509 O O . PHE B 1 27 ? -7.111 -10.687 9.593 1.00 23.26 25 PHE B O 1
ATOM 1517 N N . ILE B 1 28 ? -5.247 -10.154 10.740 1.00 16.99 26 ILE B N 1
ATOM 1518 C CA . ILE B 1 28 ? -4.374 -11.012 9.928 1.00 17.48 26 ILE B CA 1
ATOM 1519 C C . ILE B 1 28 ? -3.765 -12.135 10.764 1.00 21.47 26 ILE B C 1
ATOM 1520 O O . ILE B 1 28 ? -3.556 -11.966 11.961 1.00 19.24 26 ILE B O 1
ATOM 1525 N N . THR B 1 29 ? -3.475 -13.269 10.127 1.00 17.27 27 THR B N 1
ATOM 1526 C CA . THR B 1 29 ? -2.952 -14.432 10.832 1.00 18.23 27 THR B CA 1
ATOM 1527 C C . THR B 1 29 ? -2.270 -15.370 9.847 1.00 21.66 27 THR B C 1
ATOM 1528 O O . THR B 1 29 ? -2.280 -15.118 8.649 1.00 20.72 27 THR B O 1
ATOM 1532 N N . ALA B 1 30 ? -1.658 -16.429 10.368 1.00 18.62 28 ALA B N 1
ATOM 1533 C CA . ALA B 1 30 ? -1.075 -17.473 9.534 1.00 18.69 28 ALA B CA 1
ATOM 1534 C C . ALA B 1 30 ? -2.184 -18.448 9.186 1.00 22.70 28 ALA B C 1
ATOM 1535 O O . ALA B 1 30 ? -2.910 -18.908 10.068 1.00 21.60 28 ALA B O 1
ATOM 1537 N N . LYS B 1 31 ? -2.310 -18.785 7.908 1.00 20.43 29 LYS B N 1
ATOM 1538 C CA . LYS B 1 31 ? -3.430 -19.615 7.485 1.00 25.98 29 LYS B CA 1
ATOM 1539 C C . LYS B 1 31 ? -3.472 -20.922 8.274 1.00 20.77 29 LYS B C 1
ATOM 1540 O O . LYS B 1 31 ? -4.548 -21.389 8.653 1.00 25.35 29 LYS B O 1
ATOM 1546 N N . HIS B 1 32 ? -2.299 -21.493 8.535 1.00 23.55 30 HIS B N 1
ATOM 1547 C CA . HIS B 1 32 ? -2.227 -22.842 9.087 1.00 22.53 30 HIS B CA 1
ATOM 1548 C C . HIS B 1 32 ? -2.664 -22.940 10.548 1.00 24.68 30 HIS B C 1
ATOM 1549 O O . HIS B 1 32 ? -2.972 -24.028 11.025 1.00 24.98 30 HIS B O 1
ATOM 1556 N N . VAL B 1 33 ? -2.705 -21.812 11.251 1.00 21.28 31 VAL B N 1
ATOM 1557 C CA . VAL B 1 33 ? -3.187 -21.836 12.637 1.00 20.52 31 VAL B CA 1
ATOM 1558 C C . VAL B 1 33 ? -4.662 -21.475 12.794 1.00 25.48 31 VAL B C 1
ATOM 1559 O O . VAL B 1 33 ? -5.236 -21.654 13.871 1.00 25.77 31 VAL B O 1
ATOM 1563 N N . ALA B 1 34 ? -5.272 -20.950 11.741 1.00 23.24 32 ALA B N 1
ATOM 1564 C CA . ALA B 1 34 ? -6.653 -20.477 11.824 1.00 26.50 32 ALA B CA 1
ATOM 1565 C C . ALA B 1 34 ? -7.643 -21.604 12.116 1.00 31.48 32 ALA B C 1
ATOM 1566 O O . ALA B 1 34 ? -7.430 -22.749 11.712 1.00 31.94 32 ALA B O 1
ATOM 1568 N N . PRO B 1 35 ? -8.731 -21.280 12.833 1.00 31.39 33 PRO B N 1
ATOM 1569 C CA . PRO B 1 35 ? -9.824 -22.238 13.028 1.00 38.71 33 PRO B CA 1
ATOM 1570 C C . PRO B 1 35 ? -10.517 -22.547 11.702 1.00 42.25 33 PRO B C 1
ATOM 1571 O O . PRO B 1 35 ? -10.466 -21.725 10.783 1.00 40.08 33 PRO B O 1
ATOM 1575 N N . PRO B 1 36 ? -11.148 -23.726 11.602 1.00 50.41 34 PRO B N 1
ATOM 1576 C CA . PRO B 1 36 ? -11.832 -24.210 10.395 1.00 51.65 34 PRO B CA 1
ATOM 1577 C C . PRO B 1 36 ? -12.887 -23.241 9.871 1.00 51.35 34 PRO B C 1
ATOM 1578 O O . PRO B 1 36 ? -13.464 -22.487 10.650 1.00 50.37 34 PRO B O 1
ATOM 1582 N N . LYS B 1 37 ? -13.137 -23.268 8.566 1.00 54.71 35 LYS B N 1
ATOM 1583 C CA . LYS B 1 37 ? -14.209 -22.467 7.980 1.00 54.74 35 LYS B CA 1
ATOM 1584 C C . LYS B 1 37 ? -15.535 -22.806 8.652 1.00 53.71 35 LYS B C 1
ATOM 1585 O O . LYS B 1 37 ? -15.771 -23.954 9.025 1.00 49.57 35 LYS B O 1
ATOM 1587 N N . GLY B 1 38 ? -16.396 -21.805 8.805 1.00 57.10 36 GLY B N 1
ATOM 1588 C CA . GLY B 1 38 ? -17.668 -21.995 9.478 1.00 58.61 36 GLY B CA 1
ATOM 1589 C C . GLY B 1 38 ? -17.600 -21.673 10.960 1.00 55.03 36 GLY B C 1
ATOM 1590 O O . GLY B 1 38 ? -18.616 -21.370 11.588 1.00 56.74 36 GLY B O 1
ATOM 1591 N N . THR B 1 39 ? -16.397 -21.742 11.521 1.00 46.14 37 THR B N 1
ATOM 1592 C CA . THR B 1 39 ? -16.188 -21.423 12.927 1.00 43.25 37 THR B CA 1
ATOM 1593 C C . THR B 1 39 ? -16.574 -19.984 13.219 1.00 36.67 37 THR B C 1
ATOM 1594 O O . THR B 1 39 ? -16.174 -19.063 12.505 1.00 41.71 37 THR B O 1
ATOM 1598 N N . GLU B 1 40 ? -17.366 -19.789 14.267 1.00 35.15 38 GLU B N 1
ATOM 1599 C CA . GLU B 1 40 ? -17.715 -18.447 14.708 1.00 36.46 38 GLU B CA 1
ATOM 1600 C C . GLU B 1 40 ? -16.493 -17.819 15.393 1.00 39.47 38 GLU B C 1
ATOM 1601 O O . GLU B 1 40 ? -15.891 -18.428 16.277 1.00 38.04 38 GLU B O 1
ATOM 1607 N N . ILE B 1 41 ? -16.107 -16.616 14.978 1.00 35.55 39 ILE B N 1
ATOM 1608 C CA . ILE B 1 41 ? -14.927 -15.999 15.581 1.00 35.60 39 ILE B CA 1
ATOM 1609 C C . ILE B 1 41 ? -15.168 -14.571 16.062 1.00 29.50 39 ILE B C 1
ATOM 1610 O O . ILE B 1 41 ? -15.765 -13.756 15.352 1.00 31.91 39 ILE B O 1
ATOM 1615 N N . PHE B 1 42 ? -14.695 -14.287 17.277 1.00 24.91 40 PHE B N 1
ATOM 1616 C CA . PHE B 1 42 ? -14.939 -13.008 17.948 1.00 24.03 40 PHE B CA 1
ATOM 1617 C C . PHE B 1 42 ? -16.437 -12.698 18.028 1.00 28.95 40 PHE B C 1
ATOM 1618 O O . PHE B 1 42 ? -16.850 -11.537 17.974 1.00 29.75 40 PHE B O 1
ATOM 1626 N N . GLY B 1 43 ? -17.237 -13.748 18.151 1.00 30.09 41 GLY B N 1
ATOM 1627 C CA . GLY B 1 43 ? -18.676 -13.598 18.284 1.00 34.13 41 GLY B CA 1
ATOM 1628 C C . GLY B 1 43 ? -19.357 -13.295 16.964 1.00 38.43 41 GLY B C 1
ATOM 1629 O O . GLY B 1 43 ? -20.497 -12.825 16.946 1.00 37.71 41 GLY B O 1
ATOM 1630 N N . ARG B 1 44 ? -18.661 -13.568 15.860 1.00 32.81 42 ARG B N 1
ATOM 1631 C CA . ARG B 1 44 ? -19.206 -13.330 14.519 1.00 35.69 42 ARG B CA 1
ATOM 1632 C C . ARG B 1 44 ? -19.276 -14.609 13.686 1.00 39.31 42 ARG B C 1
ATOM 1633 O O . ARG B 1 44 ? -18.396 -15.465 13.764 1.00 38.19 42 ARG B O 1
ATOM 1641 N N . LYS B 1 45 ? -20.326 -14.729 12.877 1.00 43.31 43 LYS B N 1
ATOM 1642 C CA . LYS B 1 45 ? -20.460 -15.859 11.961 1.00 48.82 43 LYS B CA 1
ATOM 1643 C C . LYS B 1 45 ? -20.030 -15.455 10.555 1.00 44.57 43 LYS B C 1
ATOM 1644 O O . LYS B 1 45 ? -20.071 -14.274 10.212 1.00 38.09 43 LYS B O 1
ATOM 1646 N N . PRO B 1 46 ? -19.601 -16.432 9.740 1.00 52.46 44 PRO B N 1
ATOM 1647 C CA . PRO B 1 46 ? -19.296 -16.139 8.335 1.00 57.07 44 PRO B CA 1
ATOM 1648 C C . PRO B 1 46 ? -20.470 -15.401 7.696 1.00 57.42 44 PRO B C 1
ATOM 1649 O O . PRO B 1 46 ? -21.621 -15.770 7.923 1.00 58.05 44 PRO B O 1
ATOM 1653 N N . GLY B 1 47 ? -20.178 -14.366 6.916 1.00 54.99 45 GLY B N 1
ATOM 1654 C CA . GLY B 1 47 ? -21.204 -13.446 6.461 1.00 51.85 45 GLY B CA 1
ATOM 1655 C C . GLY B 1 47 ? -21.037 -12.116 7.172 1.00 46.50 45 GLY B C 1
ATOM 1656 O O . GLY B 1 47 ? -21.202 -11.052 6.571 1.00 45.28 45 GLY B O 1
ATOM 1657 N N . ASP B 1 48 ? -20.709 -12.184 8.463 1.00 40.53 46 ASP B N 1
ATOM 1658 C CA . ASP B 1 48 ? -20.315 -11.005 9.227 1.00 40.65 46 ASP B CA 1
ATOM 1659 C C . ASP B 1 48 ? -18.880 -10.644 8.862 1.00 34.05 46 ASP B C 1
ATOM 1660 O O . ASP B 1 48 ? -18.442 -9.507 9.042 1.00 34.53 46 ASP B O 1
ATOM 1665 N N . PHE B 1 49 ? -18.149 -11.630 8.358 1.00 31.23 47 PHE B N 1
ATOM 1666 C CA . PHE B 1 49 ? -16.802 -11.388 7.866 1.00 29.96 47 PHE B CA 1
ATOM 1667 C C . PHE B 1 49 ? -16.530 -12.128 6.565 1.00 30.88 47 PHE B C 1
ATOM 1668 O O . PHE B 1 49 ? -17.223 -13.093 6.210 1.00 30.99 47 PHE B O 1
ATOM 1676 N N . THR B 1 50 ? -15.503 -11.666 5.868 1.00 26.95 48 THR B N 1
ATOM 1677 C CA . THR B 1 50 ? -14.999 -12.344 4.685 1.00 26.15 48 THR B CA 1
ATOM 1678 C C . THR B 1 50 ? -13.495 -12.538 4.825 1.00 30.33 48 THR B C 1
ATOM 1679 O O . THR B 1 50 ? -12.852 -11.915 5.681 1.00 28.63 48 THR B O 1
ATOM 1683 N N . VAL B 1 51 ? -12.937 -13.413 4.001 1.00 26.30 49 VAL B N 1
ATOM 1684 C CA . VAL B 1 51 ? -11.512 -13.691 4.078 1.00 26.11 49 VAL B CA 1
ATOM 1685 C C . VAL B 1 51 ? -10.844 -13.687 2.716 1.00 29.84 49 VAL B C 1
ATOM 1686 O O . VAL B 1 51 ? -11.465 -14.005 1.697 1.00 30.91 49 VAL B O 1
ATOM 1690 N N . THR B 1 52 ? -9.574 -13.303 2.713 1.00 27.10 50 THR B N 1
ATOM 1691 C CA . THR B 1 52 ? -8.706 -13.475 1.562 1.00 28.20 50 THR B CA 1
ATOM 1692 C C . THR B 1 52 ? -7.440 -14.173 2.031 1.00 32.51 50 THR B C 1
ATOM 1693 O O . THR B 1 52 ? -7.064 -14.067 3.197 1.00 23.31 50 THR B O 1
ATOM 1697 N N . SER B 1 53 ? -6.773 -14.889 1.136 1.00 32.22 51 SER B N 1
ATOM 1698 C CA . SER B 1 53 ? -5.532 -15.544 1.518 1.00 30.68 51 SER B CA 1
ATOM 1699 C C . SER B 1 53 ? -4.556 -15.679 0.362 1.00 35.08 51 SER B C 1
ATOM 1700 O O . SER B 1 53 ? -4.952 -15.919 -0.783 1.00 37.48 51 SER B O 1
ATOM 1703 N N . SER B 1 54 ? -3.279 -15.518 0.682 1.00 35.34 52 SER B N 1
ATOM 1704 C CA . SER B 1 54 ? -2.194 -15.704 -0.274 1.00 37.61 52 SER B CA 1
ATOM 1705 C C . SER B 1 5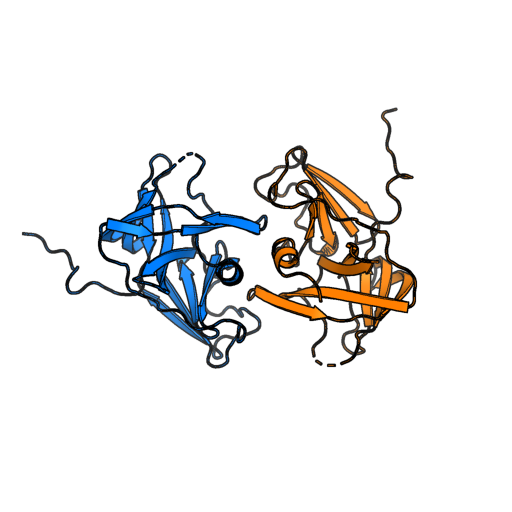4 ? -1.132 -16.558 0.402 1.00 38.92 52 SER B C 1
ATOM 1706 O O . SER B 1 54 ? -0.577 -16.162 1.428 1.00 28.88 52 SER B O 1
ATOM 1709 N N . GLY B 1 55 ? -0.858 -17.735 -0.150 1.00 35.24 53 GLY B N 1
ATOM 1710 C CA . GLY B 1 55 ? 0.039 -18.671 0.509 1.00 34.64 53 GLY B CA 1
ATOM 1711 C C . GLY B 1 55 ? -0.444 -18.947 1.925 1.00 34.03 53 GLY B C 1
ATOM 1712 O O . GLY B 1 55 ? -1.603 -19.317 2.118 1.00 37.87 53 GLY B O 1
ATOM 1713 N N . ASP B 1 56 ? 0.433 -18.766 2.912 1.00 32.61 54 ASP B N 1
ATOM 1714 C CA . ASP B 1 56 ? 0.073 -18.993 4.319 1.00 28.59 54 ASP B CA 1
ATOM 1715 C C . ASP B 1 56 ? -0.354 -17.694 5.029 1.00 31.20 54 ASP B C 1
ATOM 1716 O O . ASP B 1 56 ? -0.399 -17.642 6.254 1.00 32.85 54 ASP B O 1
ATOM 1721 N N . PHE B 1 57 ? -0.672 -16.655 4.260 1.00 23.66 55 PHE B N 1
ATOM 1722 C CA . PHE B 1 57 ? -1.186 -15.407 4.839 1.00 25.00 55 PHE B CA 1
ATOM 1723 C C . PHE B 1 57 ? -2.711 -15.370 4.744 1.00 24.09 55 PHE B C 1
ATOM 1724 O O . PHE B 1 57 ? -3.267 -15.555 3.667 1.00 28.74 55 PHE B O 1
ATOM 1732 N N . LEU B 1 58 ? -3.381 -15.118 5.868 1.00 19.67 56 LEU B N 1
ATOM 1733 C CA . LEU B 1 58 ? -4.834 -15.077 5.912 1.00 21.81 56 LEU B CA 1
ATOM 1734 C C . LEU B 1 58 ? -5.335 -13.761 6.504 1.00 24.76 56 LEU B C 1
ATOM 1735 O O . LEU B 1 58 ? -4.849 -13.313 7.554 1.00 20.38 56 LEU B O 1
ATOM 1740 N N . LYS B 1 59 ? -6.305 -13.144 5.832 1.00 22.92 57 LYS B N 1
ATOM 1741 C CA . LYS B 1 59 ? -6.837 -11.849 6.245 1.00 20.46 57 LYS B CA 1
ATOM 1742 C C . LYS B 1 59 ? -8.349 -11.857 6.376 1.00 23.80 57 LYS B C 1
ATOM 1743 O O . LYS B 1 59 ? -9.059 -12.220 5.429 1.00 25.05 57 LYS B O 1
ATOM 1749 N N . TYR B 1 60 ? -8.834 -11.461 7.553 1.00 21.39 58 TYR B N 1
ATOM 1750 C CA . TYR B 1 60 ? -10.262 -11.319 7.803 1.00 20.09 58 TYR B CA 1
ATOM 1751 C C . TYR B 1 60 ? -10.663 -9.856 7.768 1.00 25.24 58 TYR B C 1
ATOM 1752 O O . TYR B 1 60 ? -9.995 -9.009 8.354 1.00 25.81 58 TYR B O 1
ATOM 1761 N N . TYR B 1 61 ? -11.781 -9.567 7.108 1.00 24.22 59 TYR B N 1
ATOM 1762 C CA . TYR B 1 61 ? -12.348 -8.228 7.123 1.00 20.12 59 TYR B CA 1
ATOM 1763 C C . TYR B 1 61 ? -13.749 -8.297 7.720 1.00 24.08 59 TYR B C 1
ATOM 1764 O O . TYR B 1 61 ? -14.619 -8.997 7.198 1.00 31.46 59 TYR B O 1
ATOM 1773 N N . PHE B 1 62 ? -13.960 -7.572 8.817 1.00 25.79 60 PHE B N 1
ATOM 1774 C CA . PHE B 1 62 ? -15.254 -7.544 9.483 1.00 28.33 60 PHE B CA 1
ATOM 1775 C C . PHE B 1 62 ? -16.041 -6.314 9.071 1.00 30.59 60 PHE B C 1
ATOM 1776 O O . PHE B 1 62 ? -15.550 -5.188 9.174 1.00 31.56 60 PHE B O 1
ATOM 1784 N N . THR B 1 63 ? -17.258 -6.542 8.583 1.00 35.80 61 THR B N 1
ATOM 1785 C CA . THR B 1 63 ? -18.139 -5.457 8.169 1.00 41.29 61 THR B CA 1
ATOM 1786 C C . THR B 1 63 ? -18.217 -4.366 9.236 1.00 38.43 61 THR B C 1
ATOM 1787 O O . THR B 1 63 ? -17.945 -3.196 8.961 1.00 40.75 61 THR B O 1
ATOM 1791 N N . SER B 1 64 ? -18.570 -4.748 10.459 1.00 34.45 62 SER B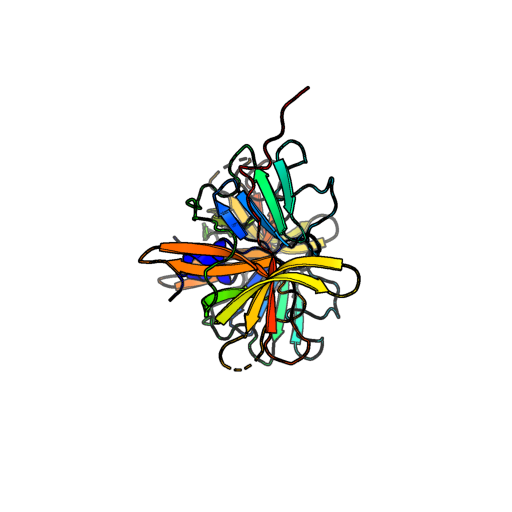 N 1
ATOM 1792 C CA . SER B 1 64 ? -18.576 -3.793 11.558 1.00 35.70 62 SER B CA 1
ATOM 1793 C C . SER B 1 64 ? -17.347 -4.016 12.437 1.00 28.59 62 SER B C 1
ATOM 1794 O O . SER B 1 64 ? -16.958 -5.147 12.675 1.00 28.64 62 SER B O 1
ATOM 1797 N N . ALA B 1 65 ? -16.738 -2.926 12.893 1.00 31.20 63 ALA B N 1
ATOM 1798 C CA . ALA B 1 65 ? -15.510 -2.993 13.673 1.00 32.65 63 ALA B CA 1
ATOM 1799 C C . ALA B 1 65 ? -15.640 -3.947 14.854 1.00 32.29 63 ALA B C 1
ATOM 1800 O O . ALA B 1 65 ? -16.659 -3.963 15.550 1.00 34.35 63 ALA B O 1
ATOM 1802 N N . VAL B 1 66 ? -14.596 -4.742 15.065 1.00 25.87 64 VAL B N 1
ATOM 1803 C CA . VAL B 1 66 ? -14.508 -5.617 16.235 1.00 25.19 64 VAL B CA 1
ATOM 1804 C C . VAL B 1 66 ? -13.671 -4.935 17.318 1.00 28.50 64 VAL B C 1
ATOM 1805 O O . VAL B 1 66 ? -13.916 -5.114 18.513 1.00 27.04 64 VAL B O 1
ATOM 1809 N N . ARG B 1 67 ? -12.693 -4.141 16.897 1.00 26.46 65 ARG B N 1
ATOM 1810 C CA . ARG B 1 67 ? -11.830 -3.406 17.824 1.00 30.40 65 ARG B CA 1
ATOM 1811 C C . ARG B 1 67 ? -11.823 -1.919 17.479 1.00 30.63 65 ARG B C 1
ATOM 1812 O O . ARG B 1 67 ? -10.866 -1.416 16.891 1.00 32.65 65 ARG B O 1
ATOM 1820 N N . PRO B 1 68 ? -12.899 -1.207 17.842 1.00 44.87 66 PRO B N 1
ATOM 1821 C CA . PRO B 1 68 ? -13.008 0.223 17.533 1.00 50.74 66 PRO B CA 1
ATOM 1822 C C . PRO B 1 68 ? -11.972 1.060 18.282 1.00 47.86 66 PRO B C 1
ATOM 1823 O O . PRO B 1 68 ? -11.751 2.218 17.926 1.00 50.66 66 PRO B O 1
ATOM 1827 N N . ASP B 1 69 ? -11.345 0.477 19.300 1.00 43.27 67 ASP B N 1
ATOM 1828 C CA . ASP B 1 69 ? -10.314 1.176 20.063 1.00 41.16 67 ASP B CA 1
ATOM 1829 C C . ASP B 1 69 ? -8.980 1.225 19.316 1.00 39.39 67 ASP B C 1
ATOM 1830 O O . ASP B 1 69 ? -8.063 1.943 19.713 1.00 44.18 67 ASP B O 1
ATOM 1835 N N . ILE B 1 70 ? -8.895 0.467 18.226 1.00 36.46 68 ILE B N 1
ATOM 1836 C CA . ILE B 1 70 ? -7.673 0.331 17.440 1.00 29.38 68 ILE B CA 1
ATOM 1837 C C . ILE B 1 70 ? -7.700 1.239 16.212 1.00 35.28 68 ILE B C 1
ATOM 1838 O O . ILE B 1 70 ? -8.627 1.172 15.413 1.00 40.20 68 ILE B O 1
ATOM 1843 N N . PRO B 1 71 ? -6.679 2.094 16.067 1.00 31.86 69 PRO B N 1
ATOM 1844 C CA . PRO B 1 71 ? -6.514 2.888 14.845 1.00 35.28 69 PRO B CA 1
ATOM 1845 C C . PRO B 1 71 ? -5.896 2.038 13.740 1.00 35.06 69 PRO B C 1
ATOM 1846 O O . PRO B 1 71 ? -5.213 1.061 14.038 1.00 34.42 69 PRO B O 1
ATOM 1850 N N . ALA B 1 72 ? -6.137 2.401 12.482 1.00 35.41 70 ALA B N 1
ATOM 1851 C CA . ALA B 1 72 ? -5.570 1.664 11.363 1.00 30.04 70 ALA B CA 1
ATOM 1852 C C . ALA B 1 72 ? -4.050 1.792 11.339 1.00 34.85 70 ALA B C 1
ATOM 1853 O O . ALA B 1 72 ? -3.506 2.872 11.571 1.00 42.97 70 ALA B O 1
ATOM 1855 N N . MET B 1 73 ? -3.374 0.676 11.082 1.00 28.92 71 MET B N 1
ATOM 1856 C CA . MET B 1 73 ? -1.937 0.659 10.851 1.00 27.56 71 MET B CA 1
ATOM 1857 C C . MET B 1 73 ? -1.693 0.345 9.383 1.00 28.00 71 MET B C 1
ATOM 1858 O O . MET B 1 73 ? -2.521 -0.304 8.750 1.00 31.96 71 MET B O 1
ATOM 1863 N N . VAL B 1 74 ? -0.557 0.791 8.851 1.00 30.02 72 VAL B N 1
ATOM 1864 C CA . VAL B 1 74 ? -0.175 0.461 7.479 1.00 31.50 72 VAL B CA 1
ATOM 1865 C C . VAL B 1 74 ? 0.292 -0.983 7.381 1.00 32.23 72 VAL B C 1
ATOM 1866 O O . VAL B 1 74 ? 1.113 -1.438 8.186 1.00 27.99 72 VAL B O 1
ATOM 1870 N N . LEU B 1 75 ? -0.265 -1.704 6.412 1.00 29.36 73 LEU B N 1
ATOM 1871 C CA . LEU B 1 75 ? 0.181 -3.050 6.085 1.00 26.85 73 LEU B CA 1
ATOM 1872 C C . LEU B 1 75 ? 0.918 -3.038 4.749 1.00 24.97 73 LEU B C 1
ATOM 1873 O O . LEU B 1 75 ? 0.378 -2.581 3.736 1.00 33.00 73 LEU B O 1
ATOM 1878 N N . GLU B 1 76 ? 2.146 -3.539 4.744 1.00 23.75 74 GLU B N 1
ATOM 1879 C CA . GLU B 1 76 ? 2.926 -3.599 3.508 1.00 26.63 74 GLU B CA 1
ATOM 1880 C C . GLU B 1 76 ? 3.268 -5.039 3.143 1.00 29.74 74 GLU B C 1
ATOM 1881 O O . GLU B 1 76 ? 3.230 -5.926 3.994 1.00 30.40 74 GLU B O 1
ATOM 1887 N N . ASN B 1 77 ? 3.577 -5.262 1.869 1.00 29.50 75 ASN B N 1
ATOM 1888 C CA . ASN B 1 77 ? 3.909 -6.594 1.377 1.00 28.13 75 ASN B CA 1
ATOM 1889 C C . ASN B 1 77 ? 5.387 -6.895 1.594 1.00 25.58 75 ASN B C 1
ATOM 1890 O O . ASN B 1 77 ? 6.208 -6.719 0.692 1.00 26.10 75 ASN B O 1
ATOM 1895 N N . GLY B 1 78 ? 5.725 -7.346 2.797 1.00 24.15 76 GLY B N 1
ATOM 1896 C CA . GLY B 1 78 ? 7.115 -7.551 3.167 1.00 26.62 76 GLY B CA 1
ATOM 1897 C C . GLY B 1 78 ? 7.849 -6.222 3.246 1.00 28.73 76 GLY B C 1
ATOM 1898 O O . GLY B 1 78 ? 7.217 -5.168 3.335 1.00 27.74 76 GLY B O 1
ATOM 1899 N N . CYS B 1 79 ? 9.177 -6.262 3.224 1.00 32.11 77 CYS B N 1
ATOM 1900 C CA . CYS B 1 79 ? 9.956 -5.027 3.243 1.00 3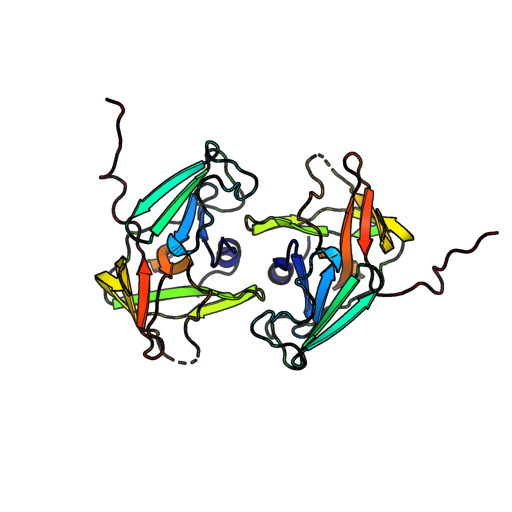1.48 77 CYS B CA 1
ATOM 1901 C C . CYS B 1 79 ? 11.253 -5.154 2.445 1.00 32.70 77 CYS B C 1
ATOM 1902 O O . CYS B 1 79 ? 11.573 -6.226 1.921 1.00 30.83 77 CYS B O 1
ATOM 1905 N N . GLN B 1 80 ? 11.992 -4.049 2.358 1.00 39.01 78 GLN B N 1
ATOM 1906 C CA . GLN B 1 80 ? 13.275 -4.031 1.664 1.00 45.84 78 GLN B CA 1
ATOM 1907 C C . GLN B 1 80 ? 14.219 -5.035 2.316 1.00 40.29 78 GLN B C 1
ATOM 1908 O O . GLN B 1 80 ? 14.273 -5.140 3.543 1.00 33.54 78 GLN B O 1
ATOM 1914 N N . GLU B 1 81 ? 14.951 -5.787 1.500 1.00 36.50 79 GLU B N 1
ATOM 1915 C CA . GLU B 1 81 ? 15.927 -6.730 2.030 1.00 39.69 79 GLU B CA 1
ATOM 1916 C C . GLU B 1 81 ? 16.963 -5.991 2.874 1.00 38.42 79 GLU B C 1
ATOM 1917 O O . GLU B 1 81 ? 17.422 -4.912 2.502 1.00 46.16 79 GLU B O 1
ATOM 1923 N N . GLY B 1 82 ? 17.317 -6.568 4.017 1.00 34.94 80 GLY B N 1
ATOM 1924 C CA . GLY B 1 82 ? 18.302 -5.972 4.901 1.00 36.41 80 GLY B CA 1
ATOM 1925 C C . GLY B 1 82 ? 17.713 -5.157 6.038 1.00 41.75 80 GLY B C 1
ATOM 1926 O O . GLY B 1 82 ? 18.398 -4.859 7.015 1.00 42.31 80 GLY B O 1
ATOM 1927 N N . VAL B 1 83 ? 16.439 -4.794 5.918 1.00 42.02 81 VAL B N 1
ATOM 1928 C CA . VAL B 1 83 ? 15.774 -4.027 6.961 1.00 38.46 81 VAL B CA 1
ATOM 1929 C C . VAL B 1 83 ? 15.755 -4.802 8.281 1.00 35.58 81 VAL B C 1
ATOM 1930 O O . VAL B 1 83 ? 15.568 -6.019 8.291 1.00 37.08 81 VAL B O 1
ATOM 1934 N N . VAL B 1 84 ? 15.967 -4.100 9.390 1.00 34.42 82 VAL B N 1
ATOM 1935 C CA . VAL B 1 84 ? 15.847 -4.721 10.703 1.00 32.21 82 VAL B CA 1
ATOM 1936 C C . VAL B 1 84 ? 14.425 -4.548 11.212 1.00 34.63 82 VAL B C 1
ATOM 1937 O O . VAL B 1 84 ? 14.003 -3.443 11.557 1.00 36.90 82 VAL B O 1
ATOM 1941 N N . ALA B 1 85 ? 13.682 -5.647 11.238 1.00 30.47 83 ALA B N 1
ATOM 1942 C CA . ALA B 1 85 ? 12.309 -5.628 11.718 1.00 26.74 83 ALA B CA 1
ATOM 1943 C C . ALA B 1 85 ? 12.245 -6.233 13.112 1.00 28.81 83 ALA B C 1
ATOM 1944 O O . ALA B 1 85 ? 13.270 -6.559 13.712 1.00 29.82 83 ALA B O 1
ATOM 1946 N N . SER B 1 86 ? 11.030 -6.379 13.623 1.00 27.81 84 SER B N 1
ATOM 1947 C CA . SER B 1 86 ? 10.823 -6.940 14.948 1.00 27.94 84 SER B CA 1
ATOM 1948 C C . SER B 1 86 ? 9.611 -7.861 14.929 1.00 25.82 84 SER B C 1
ATOM 1949 O O . SER B 1 86 ? 8.548 -7.478 14.453 1.00 25.34 84 SER B O 1
ATOM 1952 N N . VAL B 1 87 ? 9.778 -9.079 15.433 1.00 21.85 85 VAL B N 1
ATOM 1953 C CA . VAL B 1 87 ? 8.663 -9.999 15.569 1.00 21.67 85 VAL B CA 1
ATOM 1954 C C . VAL B 1 87 ? 8.053 -9.769 16.939 1.00 22.76 85 VAL B C 1
ATOM 1955 O O . VAL B 1 87 ? 8.734 -9.917 17.950 1.00 21.92 85 VAL B O 1
ATOM 1959 N N . LEU B 1 88 ? 6.782 -9.382 16.969 1.00 18.98 86 LEU B N 1
ATOM 1960 C CA . LEU B 1 88 ? 6.097 -9.134 18.236 1.00 17.84 86 LEU B CA 1
ATOM 1961 C C . LEU B 1 88 ? 5.508 -10.444 18.747 1.00 17.80 86 LEU B C 1
ATOM 1962 O O . LEU B 1 88 ? 4.337 -10.773 18.504 1.00 18.88 86 LEU B O 1
ATOM 1967 N N . VAL B 1 89 ? 6.342 -11.213 19.440 1.00 20.32 87 VAL B N 1
ATOM 1968 C CA . VAL B 1 89 ? 5.946 -12.524 19.932 1.00 17.29 87 VAL B CA 1
ATOM 1969 C C . VAL B 1 89 ? 5.246 -12.388 21.278 1.00 15.57 87 VAL B C 1
ATOM 1970 O O . VAL B 1 89 ? 5.814 -11.846 22.230 1.00 20.23 87 VAL B O 1
ATOM 1974 N N . LYS B 1 90 ? 4.006 -12.850 21.342 1.00 15.43 88 LYS B N 1
ATOM 1975 C CA . LYS B 1 90 ? 3.382 -13.098 22.647 1.00 17.54 88 LYS B CA 1
ATOM 1976 C C . LYS B 1 90 ? 3.433 -14.585 22.939 1.00 16.70 88 LYS B C 1
ATOM 1977 O O . LYS B 1 90 ? 3.264 -15.417 22.046 1.00 16.70 88 LYS B O 1
ATOM 1983 N N . ARG B 1 91 ? 3.635 -14.924 24.207 1.00 16.63 89 ARG B N 1
ATOM 1984 C CA . ARG B 1 91 ? 3.529 -16.305 24.652 1.00 16.63 89 ARG B CA 1
ATOM 1985 C C . ARG B 1 91 ? 2.209 -16.473 25.419 1.00 14.58 89 ARG B C 1
ATOM 1986 O O . ARG B 1 91 ? 1.574 -15.490 25.803 1.00 17.42 89 ARG B O 1
ATOM 1994 N N . ALA B 1 92 ? 1.767 -17.712 25.586 1.00 16.16 90 ALA B N 1
ATOM 1995 C CA . ALA B 1 92 ? 0.486 -17.989 26.244 1.00 14.28 90 ALA B CA 1
ATOM 1996 C C . ALA B 1 92 ? 0.336 -17.293 27.594 1.00 15.72 90 ALA B C 1
ATOM 1997 O O . ALA B 1 92 ? -0.768 -16.891 27.952 1.00 18.07 90 ALA B O 1
ATOM 1999 N N . SER B 1 93 ? 1.438 -17.150 28.329 1.00 16.27 91 SER B N 1
ATOM 2000 C CA . SER B 1 93 ? 1.402 -16.496 29.638 1.00 16.64 91 SER B CA 1
ATOM 2001 C C . SER B 1 93 ? 1.106 -15.010 29.526 1.00 15.53 91 SER B C 1
ATOM 2002 O O . SER B 1 93 ? 0.861 -14.347 30.528 1.00 16.40 91 SER B O 1
ATOM 2005 N N . GLY B 1 94 ? 1.153 -14.474 28.307 1.00 15.59 92 GLY B N 1
ATOM 2006 C CA . GLY B 1 94 ? 1.035 -13.043 28.124 1.00 16.65 92 GLY B CA 1
ATOM 2007 C C . GLY B 1 94 ? 2.363 -12.315 28.062 1.00 17.07 92 GLY B C 1
ATOM 2008 O O . GLY B 1 94 ? 2.405 -11.106 27.814 1.00 18.22 92 GLY B O 1
ATOM 2009 N N . GLU B 1 95 ? 3.452 -13.049 28.284 1.00 15.82 93 GLU B N 1
ATOM 2010 C CA . GLU B 1 95 ? 4.790 -12.507 28.087 1.00 18.13 93 GLU B CA 1
ATOM 2011 C C . GLU B 1 95 ? 4.940 -11.915 26.696 1.00 17.71 93 GLU B C 1
ATOM 2012 O O . GLU B 1 95 ? 4.470 -12.495 25.717 1.00 18.43 93 GLU B O 1
ATOM 2018 N N . MET B 1 96 ? 5.569 -10.751 26.621 1.00 19.43 94 MET B N 1
ATOM 2019 C CA . MET B 1 96 ? 5.766 -10.065 25.345 1.00 20.08 94 MET B CA 1
ATOM 2020 C C . MET B 1 96 ? 7.246 -9.986 25.019 1.00 20.54 94 MET B C 1
ATOM 2021 O O . MET B 1 96 ? 8.029 -9.446 25.799 1.00 25.29 94 MET B O 1
ATOM 2026 N N . LEU B 1 97 ? 7.629 -10.539 23.869 1.00 18.22 95 LEU B N 1
ATOM 2027 C CA . LEU B 1 97 ? 9.029 -10.597 23.475 1.00 21.54 95 LEU B CA 1
ATOM 2028 C C . LEU B 1 97 ? 9.185 -10.019 22.080 1.00 23.54 95 LEU B C 1
ATOM 2029 O O . LEU B 1 97 ? 8.729 -10.618 21.109 1.00 25.19 95 LEU B O 1
ATOM 2034 N N . ALA B 1 98 ? 9.821 -8.856 21.983 1.00 22.85 96 ALA B N 1
ATOM 2035 C CA . ALA B 1 98 ? 10.107 -8.272 20.679 1.00 25.26 96 ALA B CA 1
ATOM 2036 C C . ALA B 1 98 ? 11.443 -8.820 20.207 1.00 30.62 96 ALA B C 1
ATOM 2037 O O . ALA B 1 98 ? 12.475 -8.579 20.833 1.00 31.94 96 ALA B O 1
ATOM 2039 N N . LEU B 1 99 ? 11.420 -9.575 19.114 1.00 26.20 97 LEU B N 1
ATOM 2040 C CA . LEU B 1 99 ? 12.612 -10.230 18.604 1.00 24.95 97 LEU B CA 1
ATOM 2041 C C . LEU B 1 99 ? 13.140 -9.504 17.368 1.00 24.98 97 LEU B C 1
ATOM 2042 O O . LEU B 1 99 ? 12.431 -9.378 16.367 1.00 26.50 97 LEU B O 1
ATOM 2047 N N . ALA B 1 100 ? 14.381 -9.029 17.433 1.00 26.43 98 ALA B N 1
ATOM 2048 C CA . ALA B 1 100 ? 14.973 -8.323 16.295 1.00 27.61 98 ALA B CA 1
ATOM 2049 C C . ALA B 1 100 ? 15.329 -9.287 15.169 1.00 26.84 98 ALA B C 1
ATOM 2050 O O . ALA B 1 100 ? 15.916 -10.344 15.401 1.00 29.33 98 ALA B O 1
ATOM 2052 N N A VAL B 1 101 ? 14.952 -8.923 13.951 0.32 27.38 99 VAL B N 1
ATOM 2053 N N B VAL B 1 101 ? 14.982 -8.924 13.940 0.68 26.96 99 VAL B N 1
ATOM 2054 C CA A VAL B 1 101 ? 15.219 -9.761 12.795 0.32 29.07 99 VAL B CA 1
ATOM 2055 C CA B VAL B 1 101 ? 15.225 -9.815 12.809 0.68 29.07 99 VAL B CA 1
ATOM 2056 C C A VAL B 1 101 ? 15.760 -8.917 11.654 0.32 30.52 99 VAL B C 1
ATOM 2057 C C B VAL B 1 101 ? 15.630 -9.053 11.546 0.68 30.48 99 VAL B C 1
ATOM 2058 O O A VAL B 1 101 ? 15.295 -7.806 11.415 0.32 32.70 99 VAL B O 1
ATOM 2059 O O B VAL B 1 101 ? 14.941 -8.132 11.112 0.68 31.82 99 VAL B O 1
ATOM 2066 N N . ARG B 1 102 ? 16.755 -9.441 10.952 1.00 30.18 100 ARG B N 1
ATOM 2067 C CA . ARG B 1 102 ? 17.220 -8.805 9.730 1.00 30.25 100 ARG B CA 1
ATOM 2068 C C . ARG B 1 102 ? 16.547 -9.547 8.589 1.00 28.11 100 ARG B C 1
ATOM 2069 O O . ARG B 1 102 ? 16.775 -10.746 8.393 1.00 31.79 100 ARG B O 1
ATOM 2077 N N . MET B 1 103 ? 15.686 -8.847 7.859 1.00 29.37 101 MET B N 1
ATOM 2078 C CA . MET B 1 103 ? 14.903 -9.483 6.815 1.00 29.10 101 MET B CA 1
ATOM 2079 C C . MET B 1 103 ? 15.741 -9.757 5.567 1.00 30.67 101 MET B C 1
ATOM 2080 O O . MET B 1 103 ? 16.573 -8.939 5.178 1.00 35.90 101 MET B O 1
ATOM 2085 N N . GLY B 1 104 ? 15.522 -10.921 4.959 1.00 32.31 102 GLY B N 1
ATOM 2086 C CA . GLY B 1 104 ? 16.259 -11.342 3.779 1.00 33.89 102 GLY B CA 1
ATOM 2087 C C . GLY B 1 104 ? 15.430 -11.171 2.525 1.00 30.41 102 GLY B C 1
ATOM 2088 O O . GLY B 1 104 ? 14.635 -10.240 2.427 1.00 32.23 102 GLY B O 1
ATOM 2089 N N . SER B 1 105 ? 15.611 -12.068 1.560 1.00 34.78 103 SER B N 1
ATOM 2090 C CA . SER B 1 105 ? 14.902 -11.947 0.295 1.00 35.71 103 SER B CA 1
ATOM 2091 C C . SER B 1 105 ? 13.470 -12.453 0.401 1.00 34.94 103 SER B C 1
ATOM 2092 O O . SER B 1 105 ? 13.171 -13.377 1.167 1.00 33.29 103 SER B O 1
ATOM 2095 N N . GLN B 1 106 ? 12.579 -11.824 -0.354 1.00 32.78 104 GLN B N 1
ATOM 2096 C CA . GLN B 1 106 ? 11.224 -12.327 -0.489 1.00 31.38 104 GLN B CA 1
ATOM 2097 C C . GLN B 1 106 ? 11.255 -13.458 -1.497 1.00 31.29 104 GLN B C 1
ATOM 2098 O O . GLN B 1 106 ? 11.946 -13.369 -2.517 1.00 33.14 104 GLN B O 1
ATOM 2104 N N . ALA B 1 107 ? 10.537 -14.534 -1.210 1.00 32.14 105 ALA B N 1
ATOM 2105 C CA . ALA B 1 107 ? 10.582 -15.703 -2.077 1.00 38.68 105 ALA B CA 1
ATOM 2106 C C . ALA B 1 107 ? 9.424 -16.671 -1.877 1.00 34.44 105 ALA B C 1
ATOM 2107 O O . ALA B 1 107 ? 8.710 -16.629 -0.863 1.00 31.21 105 ALA B O 1
ATOM 2109 N N . ALA B 1 108 ? 9.243 -17.541 -2.863 1.00 33.21 106 ALA B N 1
ATOM 2110 C CA . ALA B 1 108 ? 8.402 -18.713 -2.719 1.00 30.51 106 ALA B CA 1
ATOM 2111 C C . ALA B 1 108 ? 9.249 -19.754 -2.009 1.00 32.52 106 ALA B C 1
ATOM 2112 O O . ALA B 1 108 ? 10.276 -20.204 -2.521 1.00 36.04 106 ALA B O 1
ATOM 2114 N N . ILE B 1 109 ? 8.821 -20.107 -0.804 1.00 31.72 107 ILE B N 1
ATOM 2115 C CA . ILE B 1 109 ? 9.637 -20.886 0.113 1.00 27.65 107 ILE B CA 1
ATOM 2116 C C . ILE B 1 109 ? 8.980 -22.223 0.399 1.00 30.03 107 ILE B C 1
ATOM 2117 O O . ILE B 1 109 ? 7.780 -22.287 0.702 1.00 31.58 107 ILE B O 1
ATOM 2122 N N . LYS B 1 110 ? 9.767 -23.289 0.318 1.00 26.84 108 LYS B N 1
ATOM 2123 C CA . LYS B 1 110 ? 9.267 -24.634 0.573 1.00 28.53 108 LYS B CA 1
ATOM 2124 C C . LYS B 1 110 ? 9.419 -24.987 2.042 1.00 36.52 108 LYS B C 1
ATOM 2125 O O . LYS B 1 110 ? 10.491 -24.813 2.623 1.00 36.36 108 LYS B O 1
ATOM 2131 N N . ILE B 1 111 ? 8.332 -25.479 2.630 1.00 39.07 109 ILE B N 1
ATOM 2132 C CA . ILE B 1 111 ? 8.307 -25.919 4.022 1.00 45.51 109 ILE B CA 1
ATOM 2133 C C . ILE B 1 111 ? 7.538 -27.230 4.082 1.00 49.94 109 ILE B C 1
ATOM 2134 O O . ILE B 1 111 ? 6.312 -27.238 3.987 1.00 43.18 109 ILE B O 1
ATOM 2139 N N . GLY B 1 112 ? 8.258 -28.338 4.219 1.00 61.41 110 GLY B N 1
ATOM 2140 C CA . GLY B 1 112 ? 7.634 -29.647 4.187 1.00 74.71 110 GLY B CA 1
ATOM 2141 C C . GLY B 1 112 ? 7.075 -29.959 2.812 1.00 85.27 110 GLY B C 1
ATOM 2142 O O . GLY B 1 112 ? 7.820 -30.049 1.836 1.00 90.61 110 GLY B O 1
ATOM 2143 N N . SER B 1 113 ? 5.759 -30.119 2.732 1.00 86.24 111 SER B N 1
ATOM 2144 C CA . SER B 1 113 ? 5.097 -30.392 1.462 1.00 84.02 111 SER B CA 1
ATOM 2145 C C . SER B 1 113 ? 4.298 -29.179 0.993 1.00 74.54 111 SER B C 1
ATOM 2146 O O . SER B 1 113 ? 3.520 -29.266 0.043 1.00 75.00 111 SER B O 1
ATOM 2148 N N . ALA B 1 114 ? 4.499 -28.049 1.665 1.00 61.27 112 ALA B N 1
ATOM 2149 C CA . ALA B 1 114 ? 3.763 -26.829 1.353 1.00 50.10 112 ALA B CA 1
ATOM 2150 C C . ALA B 1 114 ? 4.651 -25.743 0.754 1.00 44.67 112 ALA B C 1
ATOM 2151 O O . ALA B 1 114 ? 5.878 -25.780 0.877 1.00 43.42 112 ALA B O 1
ATOM 2153 N N . VAL B 1 115 ? 4.014 -24.773 0.107 1.00 41.27 113 VAL B N 1
ATOM 2154 C CA . VAL B 1 115 ? 4.719 -23.638 -0.471 1.00 40.20 113 VAL B CA 1
ATOM 2155 C C . VAL B 1 115 ? 4.255 -22.346 0.187 1.00 44.31 113 VAL B C 1
ATOM 2156 O O . VAL B 1 115 ? 3.061 -22.040 0.214 1.00 50.95 113 VAL B O 1
ATOM 2160 N N . VAL B 1 116 ? 5.203 -21.589 0.723 1.00 32.96 114 VAL B N 1
ATOM 2161 C CA . VAL B 1 116 ? 4.874 -20.354 1.408 1.00 30.89 114 VAL B CA 1
ATOM 2162 C C . VAL B 1 116 ? 5.449 -19.157 0.678 1.00 31.47 114 VAL B C 1
ATOM 2163 O O . VAL B 1 116 ? 6.656 -19.083 0.436 1.00 31.80 114 VAL B O 1
ATOM 2167 N N . HIS B 1 117 ? 4.581 -18.220 0.324 1.00 28.67 115 HIS B N 1
ATOM 2168 C CA . HIS B 1 117 ? 5.027 -16.937 -0.184 1.00 29.66 115 HIS B CA 1
ATOM 2169 C C . HIS B 1 117 ? 5.313 -16.040 1.007 1.00 31.81 115 HIS B C 1
ATOM 2170 O O . HIS B 1 117 ? 4.435 -15.753 1.824 1.00 30.02 115 HIS B O 1
ATOM 2177 N N . GLY B 1 118 ? 6.559 -15.625 1.135 1.00 28.39 116 GLY B N 1
ATOM 2178 C CA . GLY B 1 118 ? 6.924 -14.793 2.252 1.00 26.82 116 GLY B CA 1
ATOM 2179 C C . GLY B 1 118 ? 8.338 -14.299 2.137 1.00 31.00 116 GLY B C 1
ATOM 2180 O O . GLY B 1 118 ? 8.921 -14.271 1.056 1.00 36.17 116 GLY B O 1
ATOM 2181 N N . GLN B 1 119 ? 8.879 -13.895 3.272 1.00 25.71 117 GLN B N 1
ATOM 2182 C CA . GLN B 1 119 ? 10.209 -13.330 3.332 1.00 26.29 117 GLN B CA 1
ATOM 2183 C C . GLN B 1 119 ? 10.968 -14.012 4.453 1.00 27.94 117 GLN B C 1
ATOM 2184 O O . GLN B 1 119 ? 10.461 -14.142 5.571 1.00 28.11 117 GLN B O 1
ATOM 2190 N N . THR B 1 120 ? 12.181 -14.464 4.159 1.00 25.53 118 THR B N 1
ATOM 2191 C CA . THR B 1 120 ? 13.012 -15.090 5.169 1.00 26.75 118 THR B CA 1
ATOM 2192 C C . THR B 1 120 ? 13.613 -13.997 6.032 1.00 28.54 118 THR B C 1
ATOM 2193 O O . THR B 1 120 ? 13.613 -12.825 5.653 1.00 30.02 118 THR B O 1
ATOM 2197 N N . GLY B 1 121 ? 14.126 -14.379 7.192 1.00 28.24 119 GLY B N 1
ATOM 2198 C CA . GLY B 1 121 ? 14.794 -13.443 8.071 1.00 26.15 119 GLY B CA 1
ATOM 2199 C C . GLY B 1 121 ? 15.743 -14.206 8.961 1.00 31.70 119 GLY B C 1
ATOM 2200 O O . GLY B 1 121 ? 15.616 -15.422 9.104 1.00 34.43 119 GLY B O 1
ATOM 2201 N N . MET B 1 122 ? 16.707 -13.496 9.536 1.00 29.72 120 MET B N 1
ATOM 2202 C CA . MET B 1 122 ? 17.643 -14.089 10.485 1.00 29.83 120 MET B CA 1
ATOM 2203 C C . MET B 1 122 ? 17.586 -13.315 11.790 1.00 29.24 120 MET B C 1
ATOM 2204 O O . MET B 1 122 ? 17.732 -12.090 11.807 1.00 30.93 120 MET B O 1
ATOM 2207 N N . LEU B 1 123 ? 17.354 -14.036 12.881 1.00 30.32 121 LEU B N 1
ATOM 2208 C CA . LEU B 1 123 ? 17.268 -13.427 14.203 1.00 28.36 121 LEU B CA 1
ATOM 2209 C C . LEU B 1 123 ? 18.593 -12.790 14.599 1.00 32.90 121 LEU B C 1
ATOM 2210 O O . LEU B 1 123 ? 19.662 -13.370 14.392 1.00 38.08 121 LEU B O 1
ATOM 2215 N N . LEU B 1 124 ? 18.520 -11.590 15.161 1.00 34.11 122 LEU B N 1
ATOM 2216 C CA . LEU B 1 124 ? 19.720 -10.895 15.607 1.00 38.63 122 LEU B CA 1
ATOM 2217 C C . LEU B 1 124 ? 20.005 -11.221 17.067 1.00 52.25 122 LEU B C 1
ATOM 2218 O O . LEU B 1 124 ? 19.198 -10.923 17.944 1.00 48.32 122 LEU B O 1
ATOM 2223 N N . THR B 1 125 ? 21.152 -11.844 17.320 1.00 63.61 123 THR B N 1
ATOM 2224 C CA . THR B 1 125 ? 21.544 -12.206 18.678 1.00 73.19 123 THR B CA 1
ATOM 2225 C C . THR B 1 125 ? 22.744 -11.385 19.143 1.00 74.80 123 THR B C 1
ATOM 2226 O O . THR B 1 125 ? 23.511 -11.820 20.001 1.00 76.20 123 THR B O 1
ATOM 2230 N N . LEU B 1 134 ? 16.455 -19.486 22.304 1.00 65.40 132 LEU B N 1
ATOM 2231 C CA . LEU B 1 134 ? 15.654 -18.327 22.689 1.00 65.81 132 LEU B CA 1
ATOM 2232 C C . LEU B 1 134 ? 15.183 -17.532 21.473 1.00 58.79 132 LEU B C 1
ATOM 2233 O O . LEU B 1 134 ? 15.285 -16.304 21.446 1.00 64.78 132 LEU B O 1
ATOM 2238 N N . GLY B 1 135 ? 14.675 -18.234 20.467 1.00 42.87 133 GLY B N 1
ATOM 2239 C CA . GLY B 1 135 ? 14.104 -17.578 19.303 1.00 29.89 133 GLY B CA 1
ATOM 2240 C C . GLY B 1 135 ? 12.594 -17.736 19.294 1.00 31.56 133 GLY B C 1
ATOM 2241 O O . GLY B 1 135 ? 11.938 -17.613 20.332 1.00 30.19 133 GLY B O 1
ATOM 2242 N N . THR B 1 136 ? 12.038 -18.009 18.122 1.00 29.15 134 THR B N 1
ATOM 2243 C CA . THR B 1 136 ? 10.625 -18.338 18.026 1.00 26.20 134 THR B CA 1
ATOM 2244 C C . THR B 1 136 ? 10.451 -19.820 18.299 1.00 31.25 134 THR B C 1
ATOM 2245 O O . THR B 1 136 ? 11.345 -20.621 18.024 1.00 33.66 134 THR B O 1
ATOM 2249 N N . ILE B 1 137 ? 9.308 -20.177 18.869 1.00 28.58 135 ILE B N 1
ATOM 2250 C CA . ILE B 1 137 ? 9.040 -21.558 19.228 1.00 25.05 135 ILE B CA 1
ATOM 2251 C C . ILE B 1 137 ? 7.692 -21.982 18.669 1.00 23.50 135 ILE B C 1
ATOM 2252 O O . ILE B 1 137 ? 6.892 -21.136 18.250 1.00 23.91 135 ILE B O 1
ATOM 2257 N N . PRO B 1 138 ? 7.435 -23.296 18.630 1.00 27.17 136 PRO B N 1
ATOM 2258 C CA . PRO B 1 138 ? 6.117 -23.749 18.183 1.00 28.71 136 PRO B CA 1
ATOM 2259 C C . PRO B 1 138 ? 5.025 -23.097 19.029 1.00 26.27 136 PRO B C 1
ATOM 2260 O O . PRO B 1 138 ? 5.092 -23.125 20.263 1.00 27.27 136 PRO B O 1
ATOM 2264 N N . GLY B 1 139 ? 4.049 -22.495 18.361 1.00 20.23 137 GLY B N 1
ATOM 2265 C CA . GLY B 1 139 ? 3.004 -21.741 19.026 1.00 20.84 137 GLY B CA 1
ATOM 2266 C C . GLY B 1 139 ? 3.050 -20.269 18.662 1.00 23.12 137 GLY B C 1
ATOM 2267 O O . GLY B 1 139 ? 2.057 -19.557 18.835 1.00 22.40 137 GLY B O 1
ATOM 2268 N N . ASP B 1 140 ? 4.186 -19.820 18.126 1.00 22.26 138 ASP B N 1
ATOM 2269 C CA . ASP B 1 140 ? 4.386 -18.402 17.830 1.00 22.21 138 ASP B CA 1
ATOM 2270 C C . ASP B 1 140 ? 3.781 -17.965 16.489 1.00 20.40 138 ASP B C 1
ATOM 2271 O O . ASP B 1 140 ? 3.685 -16.768 16.220 1.00 18.39 138 ASP B O 1
ATOM 2276 N N . ALA B 1 141 ? 3.401 -18.918 15.643 1.00 19.52 139 ALA B N 1
ATOM 2277 C CA . ALA B 1 141 ? 2.884 -18.562 14.318 1.00 22.56 139 ALA B CA 1
ATOM 2278 C C . ALA B 1 141 ? 1.691 -17.623 14.398 1.00 19.52 139 ALA B C 1
ATOM 2279 O O . ALA B 1 141 ? 0.797 -17.800 15.236 1.00 17.17 139 ALA B O 1
ATOM 2281 N N . GLY B 1 142 ? 1.697 -16.612 13.530 1.00 18.07 140 GLY B N 1
ATOM 2282 C CA . GLY B 1 142 ? 0.624 -15.632 13.480 1.00 15.72 140 GLY B CA 1
ATOM 2283 C C . GLY B 1 142 ? 1.024 -14.292 14.086 1.00 15.89 140 GLY B C 1
ATOM 2284 O O . GLY B 1 142 ? 0.379 -13.275 13.831 1.00 18.85 140 GLY B O 1
ATOM 2285 N N . CYS B 1 143 ? 2.084 -14.277 14.895 1.00 16.83 141 CYS B N 1
ATOM 2286 C CA . CYS B 1 143 ? 2.574 -13.022 15.470 1.00 15.40 141 CYS B CA 1
ATOM 2287 C C . CYS B 1 143 ? 3.140 -12.118 14.370 1.00 16.60 141 CYS B C 1
ATOM 2288 O O . CYS B 1 143 ? 3.718 -12.608 13.382 1.00 19.90 141 CYS B O 1
ATOM 2291 N N . PRO B 1 144 ? 2.945 -10.798 14.515 1.00 16.40 142 PRO B N 1
ATOM 2292 C CA . PRO B 1 144 ? 3.282 -9.887 13.408 1.00 17.25 142 PRO B CA 1
ATOM 2293 C C . PRO B 1 144 ? 4.754 -9.509 13.369 1.00 17.36 142 PRO B C 1
ATOM 2294 O O . PRO B 1 144 ? 5.440 -9.466 14.384 1.00 20.08 142 PRO B O 1
ATOM 2298 N N . TYR B 1 145 ? 5.219 -9.231 12.160 1.00 16.85 143 TYR B N 1
ATOM 2299 C CA . TYR B 1 145 ? 6.521 -8.630 11.913 1.00 21.29 143 TYR B CA 1
ATOM 2300 C C . TYR B 1 145 ? 6.256 -7.165 11.639 1.00 21.76 143 TYR B C 1
ATOM 2301 O O . TYR B 1 145 ? 5.439 -6.838 10.773 1.00 21.13 143 TYR B O 1
ATOM 2310 N N . VAL B 1 146 ? 6.916 -6.284 12.383 1.00 23.97 144 VAL B N 1
ATOM 2311 C CA . VAL B 1 146 ? 6.745 -4.858 12.165 1.00 22.69 144 VAL B CA 1
ATOM 2312 C C . VAL B 1 146 ? 8.100 -4.180 12.004 1.00 29.51 144 VAL B C 1
ATOM 2313 O O . VAL B 1 146 ? 9.137 -4.737 12.371 1.00 31.57 144 VAL B O 1
ATOM 2317 N N . TYR B 1 147 ? 8.093 -2.978 11.442 1.00 30.64 145 TYR B N 1
ATOM 2318 C CA . TYR B 1 147 ? 9.282 -2.134 11.478 1.00 32.38 145 TYR B CA 1
ATOM 2319 C C . TYR B 1 147 ? 8.905 -0.659 11.544 1.00 35.13 145 TYR B C 1
ATOM 2320 O O . TYR B 1 147 ? 7.773 -0.287 11.230 1.00 35.01 145 TYR B O 1
ATOM 2329 N N . LYS B 1 148 ? 9.845 0.176 11.983 1.00 36.45 146 LYS B N 1
ATOM 2330 C CA . LYS B 1 148 ? 9.606 1.612 12.001 1.00 45.78 146 LYS B CA 1
ATOM 2331 C C . LYS B 1 148 ? 10.089 2.226 10.692 1.00 49.10 146 LYS B C 1
ATOM 2332 O O . LYS B 1 148 ? 11.260 2.098 10.319 1.00 42.12 146 LYS B O 1
ATOM 2338 N N . LYS B 1 149 ? 9.167 2.879 9.997 1.00 59.62 147 LYS B N 1
ATOM 2339 C CA . LYS B 1 149 ? 9.438 3.491 8.705 1.00 65.53 147 LYS B CA 1
ATOM 2340 C C . LYS B 1 149 ? 9.267 4.995 8.851 1.00 72.91 147 LYS B C 1
ATOM 2341 O O . LYS B 1 149 ? 8.164 5.519 8.704 1.00 71.10 147 LYS B O 1
ATOM 2347 N N . GLY B 1 150 ? 10.364 5.686 9.147 1.00 81.08 148 GLY B N 1
ATOM 2348 C CA . GLY B 1 150 ? 10.297 7.086 9.521 1.00 87.20 148 GLY B CA 1
ATOM 2349 C C . GLY B 1 150 ? 9.824 7.183 10.958 1.00 89.79 148 GLY B C 1
ATOM 2350 O O . GLY B 1 150 ? 10.452 6.629 11.859 1.00 88.70 148 GLY B O 1
ATOM 2351 N N . ASN B 1 151 ? 8.714 7.881 11.176 1.00 93.23 149 ASN B N 1
ATOM 2352 C CA . ASN B 1 151 ? 8.091 7.935 12.493 1.00 95.99 149 ASN B CA 1
ATOM 2353 C C . ASN B 1 151 ? 6.786 7.152 12.486 1.00 94.29 149 ASN B C 1
ATOM 2354 O O . ASN B 1 151 ? 5.802 7.553 13.108 1.00 95.09 149 ASN B O 1
ATOM 2356 N N . THR B 1 152 ? 6.791 6.029 11.775 1.00 90.86 150 THR B N 1
ATOM 2357 C CA . THR B 1 152 ? 5.575 5.254 11.551 1.00 86.12 150 THR B CA 1
ATOM 2358 C C . THR B 1 152 ? 5.840 3.748 11.603 1.00 75.00 150 THR B C 1
ATOM 2359 O O . THR B 1 152 ? 6.615 3.227 10.799 1.00 77.19 150 THR B O 1
ATOM 2363 N N . TRP B 1 153 ? 5.195 3.051 12.537 1.00 58.74 151 TRP B N 1
ATOM 2364 C CA . TRP B 1 153 ? 5.299 1.596 12.598 1.00 43.91 151 TRP B CA 1
ATOM 2365 C C . TRP B 1 153 ? 4.383 0.926 11.576 1.00 36.33 151 TRP B C 1
ATOM 2366 O O . TRP B 1 153 ? 3.205 1.276 11.445 1.00 35.86 151 TRP B O 1
ATOM 2377 N N . VAL B 1 154 ? 4.947 -0.039 10.859 1.00 31.22 152 VAL B N 1
ATOM 2378 C CA . VAL B 1 154 ? 4.268 -0.705 9.765 1.00 29.95 152 VAL B CA 1
ATOM 2379 C C . VAL B 1 154 ? 4.328 -2.210 9.984 1.00 29.90 152 VAL B C 1
ATOM 2380 O O . VAL B 1 154 ? 5.336 -2.732 10.460 1.00 31.19 152 VAL B O 1
ATOM 2384 N N . VAL B 1 155 ? 3.246 -2.912 9.666 1.00 26.45 153 VAL B N 1
ATOM 2385 C CA . VAL B 1 155 ? 3.269 -4.366 9.745 1.00 21.34 153 VAL B CA 1
ATOM 2386 C C . VAL B 1 155 ? 3.542 -4.930 8.345 1.00 22.11 153 VAL B C 1
ATOM 2387 O O . VAL B 1 155 ? 3.000 -4.443 7.348 1.00 23.86 153 VAL B O 1
ATOM 2391 N N . ILE B 1 156 ? 4.407 -5.933 8.268 1.00 21.49 154 ILE B N 1
ATOM 2392 C CA . ILE B 1 156 ? 4.850 -6.436 6.965 1.00 20.13 154 ILE B CA 1
ATOM 2393 C C . ILE B 1 156 ? 4.550 -7.911 6.723 1.00 22.60 154 ILE B C 1
ATOM 2394 O O . ILE B 1 156 ? 4.760 -8.412 5.626 1.00 22.21 154 ILE B O 1
ATOM 2399 N N . GLY B 1 157 ? 4.078 -8.621 7.744 1.00 23.31 155 GLY B N 1
ATOM 2400 C CA . GLY B 1 157 ? 3.749 -10.024 7.558 1.00 17.86 155 GLY B CA 1
ATOM 2401 C C . GLY B 1 157 ? 3.494 -10.689 8.901 1.00 16.62 155 GLY B C 1
ATOM 2402 O O . GLY B 1 157 ? 3.462 -10.018 9.926 1.00 19.81 155 GLY B O 1
ATOM 2403 N N . VAL B 1 158 ? 3.298 -12.001 8.870 1.00 18.22 156 VAL B N 1
ATOM 2404 C CA . VAL B 1 158 ? 3.045 -12.775 10.081 1.00 17.17 156 VAL B CA 1
ATOM 2405 C C . VAL B 1 158 ? 3.979 -13.974 10.156 1.00 20.10 156 VAL B C 1
ATOM 2406 O O . VAL B 1 158 ? 4.357 -14.556 9.139 1.00 22.31 156 VAL B O 1
ATOM 2410 N N . HIS B 1 159 ? 4.338 -14.361 11.372 1.00 18.49 157 HIS B N 1
ATOM 2411 C CA . HIS B 1 159 ? 5.249 -15.474 11.560 1.00 17.28 157 HIS B CA 1
ATOM 2412 C C . HIS B 1 159 ? 4.621 -16.785 11.121 1.00 19.51 157 HIS B C 1
ATOM 2413 O O . HIS B 1 159 ? 3.456 -17.051 11.420 1.00 22.17 157 HIS B O 1
ATOM 2420 N N A VAL B 1 160 ? 5.379 -17.614 10.408 0.71 19.24 158 VAL B N 1
ATOM 2421 N N B VAL B 1 160 ? 5.410 -17.613 10.442 0.29 19.95 158 VAL B N 1
ATOM 2422 C CA A VAL B 1 160 ? 4.873 -18.941 10.054 0.71 22.14 158 VAL B CA 1
ATOM 2423 C CA B VAL B 1 160 ? 4.924 -18.891 9.935 0.29 21.58 158 VAL B CA 1
ATOM 2424 C C A VAL B 1 160 ? 5.820 -20.109 10.358 0.71 24.39 158 VAL B C 1
ATOM 2425 C C B VAL B 1 160 ? 5.812 -20.079 10.316 0.29 23.73 158 VAL B C 1
ATOM 2426 O O A VAL B 1 160 ? 5.362 -21.185 10.741 0.71 25.03 158 VAL B O 1
ATOM 2427 O O B VAL B 1 160 ? 5.313 -21.130 10.717 0.29 24.35 158 VAL B O 1
ATOM 2434 N N . ALA B 1 161 ? 7.125 -19.901 10.200 1.00 23.67 159 ALA B N 1
ATOM 2435 C CA . ALA B 1 161 ? 8.084 -21.000 10.341 1.00 22.69 159 ALA B CA 1
ATOM 2436 C C . ALA B 1 161 ? 9.477 -20.567 10.795 1.00 23.22 159 ALA B C 1
ATOM 2437 O O . ALA B 1 161 ? 9.821 -19.383 10.780 1.00 26.19 159 ALA B O 1
ATOM 2439 N N . ALA B 1 162 ? 10.274 -21.540 11.224 1.00 24.37 160 ALA B N 1
ATOM 2440 C CA . ALA B 1 162 ? 11.654 -21.287 11.620 1.00 32.23 160 ALA B CA 1
ATOM 2441 C C . ALA B 1 162 ? 12.456 -22.580 11.548 1.00 32.82 160 ALA B C 1
ATOM 2442 O O . ALA B 1 162 ? 11.884 -23.672 11.585 1.00 37.00 160 ALA B O 1
ATOM 2444 N N . THR B 1 163 ? 13.773 -22.455 11.431 1.00 40.27 161 THR B N 1
ATOM 2445 C CA . THR B 1 163 ? 14.637 -23.623 11.512 1.00 48.10 161 THR B CA 1
ATOM 2446 C C . THR B 1 163 ? 14.694 -24.058 12.971 1.00 57.25 161 THR B C 1
ATOM 2447 O O . THR B 1 163 ? 14.777 -23.222 13.869 1.00 51.58 161 THR B O 1
ATOM 2451 N N . ARG B 1 164 ? 14.611 -25.365 13.202 1.00 69.80 162 ARG B N 1
ATOM 2452 C CA . ARG B 1 164 ? 14.721 -25.913 14.547 1.00 80.40 162 ARG B CA 1
ATOM 2453 C C . ARG B 1 164 ? 15.859 -25.231 15.296 1.00 90.42 162 ARG B C 1
ATOM 2454 O O . ARG B 1 164 ? 15.690 -24.761 16.421 1.00 88.92 162 ARG B O 1
ATOM 2462 N N . SER B 1 165 ? 17.020 -25.179 14.654 1.00 98.48 163 SER B N 1
ATOM 2463 C CA . SER B 1 165 ? 18.173 -24.481 15.200 1.00 104.08 163 SER B CA 1
ATOM 2464 C C . SER B 1 165 ? 18.903 -23.785 14.062 1.00 106.92 163 SER B C 1
ATOM 2465 O O . SER B 1 165 ? 19.234 -24.416 13.060 1.00 109.04 163 SER B O 1
ATOM 2467 N N . GLY B 1 166 ? 19.144 -22.486 14.209 1.00 106.67 164 GLY B N 1
ATOM 2468 C CA . GLY B 1 166 ? 19.836 -21.736 13.176 1.00 105.26 164 GLY B CA 1
ATOM 2469 C C . GLY B 1 166 ? 19.458 -20.270 13.054 1.00 100.58 164 GLY B C 1
ATOM 2470 O O . GLY B 1 166 ? 20.051 -19.541 12.259 1.00 103.78 164 GLY B O 1
ATOM 2471 N N . ASN B 1 167 ? 18.465 -19.836 13.824 1.00 89.75 165 ASN B N 1
ATOM 2472 C CA . ASN B 1 167 ? 18.086 -18.423 13.867 1.00 77.30 165 ASN B CA 1
ATOM 2473 C C . ASN B 1 167 ? 17.355 -17.893 12.628 1.00 61.02 165 ASN B C 1
ATOM 2474 O O . ASN B 1 167 ? 17.098 -16.696 12.531 1.00 56.30 165 ASN B O 1
ATOM 2476 N N . THR B 1 168 ? 17.020 -18.772 11.687 1.00 50.72 166 THR B N 1
ATOM 2477 C CA . THR B 1 168 ? 16.289 -18.351 10.493 1.00 38.66 166 THR B CA 1
ATOM 2478 C C . THR B 1 168 ? 14.777 -18.458 10.687 1.00 32.93 166 THR B C 1
ATOM 2479 O O . THR B 1 168 ? 14.275 -19.485 11.140 1.00 30.89 166 THR B O 1
ATOM 2483 N N . VAL B 1 169 ? 14.054 -17.400 10.324 1.00 29.10 167 VAL B N 1
ATOM 2484 C CA . VAL B 1 169 ? 12.593 -17.388 10.450 1.00 27.45 167 VAL B CA 1
ATOM 2485 C C . VAL B 1 169 ? 11.922 -17.087 9.112 1.00 26.94 167 VAL B C 1
ATOM 2486 O O . VAL B 1 169 ? 12.562 -16.576 8.191 1.00 30.83 167 VAL B O 1
ATOM 2490 N N . ILE B 1 170 ? 10.633 -17.409 9.005 1.00 27.29 168 ILE B N 1
ATOM 2491 C CA . ILE B 1 170 ? 9.859 -17.125 7.800 1.00 23.78 168 ILE B CA 1
ATOM 2492 C C . ILE B 1 170 ? 8.575 -16.370 8.137 1.00 27.04 168 ILE B C 1
ATOM 2493 O O . ILE B 1 170 ? 7.754 -16.837 8.936 1.00 22.71 168 ILE B O 1
ATOM 2498 N N . ALA B 1 171 ? 8.396 -15.212 7.513 1.00 24.03 169 ALA B N 1
ATOM 2499 C CA . ALA B 1 171 ? 7.137 -14.484 7.610 1.00 24.55 169 ALA B CA 1
ATOM 2500 C C . ALA B 1 171 ? 6.352 -14.620 6.314 1.00 25.43 169 ALA B C 1
ATOM 2501 O O . ALA B 1 171 ? 6.903 -14.472 5.221 1.00 26.85 169 ALA B O 1
ATOM 2503 N N . ALA B 1 172 ? 5.064 -14.925 6.426 1.00 19.73 170 ALA B N 1
ATOM 2504 C CA . ALA B 1 172 ? 4.195 -14.918 5.260 1.00 20.89 170 ALA B CA 1
ATOM 2505 C C . ALA B 1 172 ? 3.766 -13.482 5.003 1.00 22.41 170 ALA B C 1
ATOM 2506 O O . ALA B 1 172 ? 3.554 -12.715 5.947 1.00 19.34 170 ALA B O 1
ATOM 2508 N N . THR B 1 173 ? 3.657 -13.112 3.729 1.00 22.35 171 THR B N 1
ATOM 2509 C CA . THR B 1 173 ? 3.254 -11.760 3.367 1.00 24.23 171 THR B CA 1
ATOM 2510 C C . THR B 1 173 ? 1.984 -11.790 2.512 1.00 25.29 171 THR B C 1
ATOM 2511 O O . THR B 1 173 ? 1.635 -12.826 1.945 1.00 26.36 171 THR B O 1
ATOM 2515 N N . HIS B 1 174 ? 1.288 -10.663 2.419 1.00 24.74 172 HIS B N 1
ATOM 2516 C CA . HIS B 1 174 ? -0.053 -10.691 1.828 1.00 28.28 172 HIS B CA 1
ATOM 2517 C C . HIS B 1 174 ? -0.104 -10.484 0.322 1.00 31.63 172 HIS B C 1
ATOM 2518 O O . HIS B 1 174 ? -1.180 -10.567 -0.275 1.00 31.68 172 HIS B O 1
ATOM 2525 N N . GLY B 1 175 ? 1.047 -10.233 -0.291 1.00 29.70 173 GLY B N 1
ATOM 2526 C CA . GLY B 1 175 ? 1.096 -10.022 -1.731 1.00 30.86 173 GLY B CA 1
ATOM 2527 C C . GLY B 1 175 ? 0.495 -8.687 -2.127 1.00 34.85 173 GLY B C 1
ATOM 2528 O O . GLY B 1 175 ? 0.640 -7.699 -1.406 1.00 31.32 173 GLY B O 1
ATOM 2529 N N . GLU B 1 176 ? -0.181 -8.656 -3.276 1.00 35.78 174 GLU B N 1
ATOM 2530 C CA . GLU B 1 176 ? -0.756 -7.416 -3.797 1.00 35.80 174 GLU B CA 1
ATOM 2531 C C . GLU B 1 176 ? -2.246 -7.550 -4.117 1.00 31.16 174 GLU B C 1
ATOM 2532 O O . GLU B 1 176 ? -2.623 -7.789 -5.269 1.00 32.60 174 GLU B O 1
ATOM 2538 N N . PRO B 1 177 ? -3.102 -7.380 -3.098 1.00 33.52 175 PRO B N 1
ATOM 2539 C CA . PRO B 1 177 ? -4.553 -7.587 -3.229 1.00 41.63 175 PRO B CA 1
ATOM 2540 C C . PRO B 1 177 ? -5.239 -6.685 -4.264 1.00 49.51 175 PRO B C 1
ATOM 2541 O O . PRO B 1 177 ? -6.256 -7.094 -4.829 1.00 49.86 175 PRO B O 1
ATOM 2545 N N . THR B 1 178 ? -4.700 -5.495 -4.515 1.00 47.82 176 THR B N 1
ATOM 2546 C CA . THR B 1 178 ? -5.325 -4.571 -5.465 1.00 51.89 176 THR B CA 1
ATOM 2547 C C . THR B 1 178 ? -5.411 -5.162 -6.875 1.00 46.95 176 THR B C 1
ATOM 2548 O O . THR B 1 178 ? -6.276 -4.781 -7.671 1.00 44.47 176 THR B O 1
ATOM 2552 N N . LEU B 1 179 ? -4.511 -6.091 -7.180 1.00 42.29 177 LEU B N 1
ATOM 2553 C CA . LEU B 1 179 ? -4.492 -6.736 -8.489 1.00 45.62 177 LEU B CA 1
ATOM 2554 C C . LEU B 1 179 ? -5.369 -7.987 -8.485 1.00 55.00 177 LEU B C 1
ATOM 2555 O O . LEU B 1 179 ? -5.389 -8.745 -9.456 1.00 58.74 177 LEU B O 1
ATOM 2560 N N . GLU B 1 180 ? -6.095 -8.199 -7.392 1.00 56.02 178 GLU B N 1
ATOM 2561 C CA . GLU B 1 180 ? -6.895 -9.410 -7.236 1.00 65.61 178 GLU B CA 1
ATOM 2562 C C . GLU B 1 180 ? -8.383 -9.106 -7.080 1.00 65.17 178 GLU B C 1
ATOM 2563 O O . GLU B 1 180 ? -9.101 -9.831 -6.393 1.00 60.39 178 GLU B O 1
ATOM 2569 N N . ALA B 1 181 ? -8.844 -8.038 -7.723 1.00 67.33 179 ALA B N 1
ATOM 2570 C CA . ALA B 1 181 ? -10.240 -7.621 -7.605 1.00 64.95 179 ALA B CA 1
ATOM 2571 C C . ALA B 1 181 ? -11.194 -8.578 -8.324 1.00 56.68 179 ALA B C 1
ATOM 2572 O O . ALA B 1 181 ? -11.044 -8.843 -9.516 1.00 57.69 179 ALA B O 1
ATOM 2574 N N . LEU B 1 182 ? -12.173 -9.093 -7.585 1.00 52.47 180 LEU B N 1
ATOM 2575 C CA . LEU B 1 182 ? -13.200 -9.966 -8.149 1.00 46.62 180 LEU B CA 1
ATOM 2576 C C . LEU B 1 182 ? -14.421 -9.161 -8.553 1.00 45.78 180 LEU B C 1
ATOM 2577 O O . LEU B 1 182 ? -14.801 -8.209 -7.872 1.00 45.07 180 LEU B O 1
ATOM 2582 N N . GLU B 1 183 ? -15.048 -9.569 -9.651 1.00 39.07 181 GLU B N 1
ATOM 2583 C CA . GLU B 1 183 ? -16.242 -8.909 -10.150 1.00 37.88 181 GLU B CA 1
ATOM 2584 C C . GLU B 1 183 ? -17.268 -9.953 -10.564 1.00 39.07 181 GLU B C 1
ATOM 2585 O O . GLU B 1 183 ? -16.918 -10.965 -11.174 1.00 38.40 181 GLU B O 1
ATOM 2591 N N . PHE B 1 184 ? -18.531 -9.696 -10.239 1.00 37.03 182 PHE B N 1
ATOM 2592 C CA . PHE B 1 184 ? -19.624 -10.545 -10.700 1.00 35.91 182 PHE B CA 1
ATOM 2593 C C . PHE B 1 184 ? -19.604 -10.651 -12.225 1.00 41.79 182 PHE B C 1
ATOM 2594 O O . PHE B 1 184 ? -19.273 -9.688 -12.925 1.00 40.18 182 PHE B O 1
ATOM 2602 N N . GLN B 1 185 ? -19.944 -11.825 -12.742 1.00 42.29 183 GLN B N 1
ATOM 2603 C CA . GLN B 1 185 ? -20.021 -12.012 -14.188 1.00 38.71 183 GLN B CA 1
ATOM 2604 C C . GLN B 1 185 ? -21.414 -12.473 -14.605 1.00 37.06 183 GLN B C 1
ATOM 2605 O O . GLN B 1 185 ? -22.380 -12.139 -13.933 1.00 40.24 183 GLN B O 1
#

Organism: Norovirus (isolate Mouse/NoV/United States/MNV1/2002/GV) (NCBI:txid223997)